Protein AF-0000000083240061 (afdb_homodimer)

Radius of gyration: 39.18 Å; Cα contacts (8 Å, |Δi|>4): 414; chains: 2; bounding box: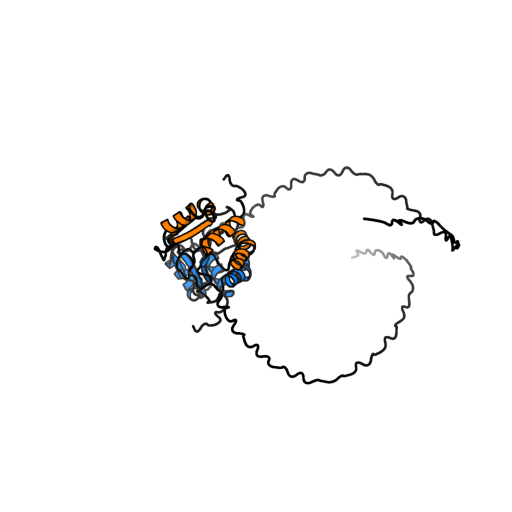 78×137×113 Å

Nearest PDB structures (foldseek):
  2xga-assembly1_B  TM=4.594E-01  e=5.333E-01  Shigella flexneri
  6khp-assembly1_A-2  TM=4.215E-01  e=3.180E+00  Oryza sativa Japonica Group
  2okj-assembly1_A  TM=4.608E-01  e=3.597E+00  Homo sapiens
  8jrb-assembly2_B  TM=2.802E-01  e=9.871E-01  Aquifex pyrophilus
  3vp6-assembly1_A  TM=3.903E-01  e=8.008E+00  Homo sapiens

Solvent-accessible surface area (backbone atoms only — not comparable to full-atom values): 23404 Å² total; per-residue (Å²): 137,81,84,91,80,91,77,82,87,81,91,80,80,85,80,89,79,83,69,87,72,82,84,77,80,78,82,82,80,78,77,77,75,78,77,76,82,76,82,82,73,81,72,78,77,70,78,71,70,70,68,75,68,73,72,64,69,63,79,70,65,70,83,68,75,71,67,74,30,51,41,70,65,52,44,52,47,44,27,69,70,36,74,91,40,35,66,47,68,75,66,63,51,38,83,43,59,37,88,93,41,66,75,30,33,31,42,32,36,71,30,53,67,57,42,59,30,80,31,49,66,48,46,53,47,45,38,61,72,51,49,44,56,50,26,59,74,68,71,51,67,63,27,41,34,38,36,85,56,24,24,40,35,40,36,35,50,38,66,95,71,59,18,27,35,68,68,41,55,53,49,51,56,55,48,62,73,66,56,67,72,49,88,66,66,87,107,138,69,93,72,91,77,86,93,80,87,70,93,74,90,83,92,82,86,75,85,82,81,86,73,84,76,81,75,75,85,75,81,77,79,79,75,80,78,82,79,76,79,73,77,76,71,78,71,72,70,68,75,66,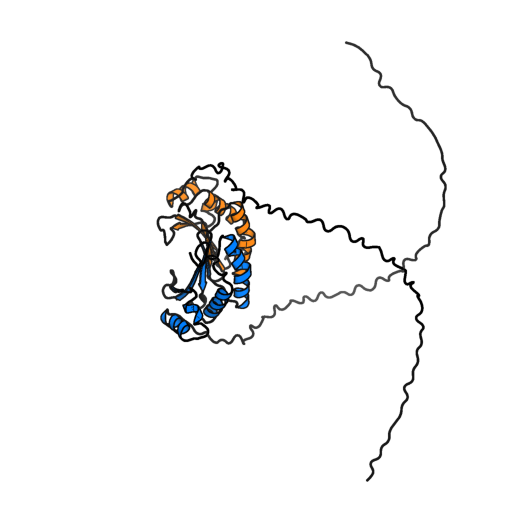73,73,65,70,65,78,71,65,70,82,67,74,72,65,74,30,52,42,71,66,51,44,51,48,45,27,67,71,36,75,92,40,36,66,47,69,76,66,63,50,38,83,42,58,38,88,94,42,66,74,30,33,32,42,33,38,72,30,53,67,57,40,57,30,81,32,49,66,50,47,53,49,47,39,62,72,52,47,45,56,50,25,60,74,68,69,52,68,64,26,41,33,37,36,85,57,25,24,41,36,40,36,35,50,39,67,95,71,58,17,26,35,68,67,42,54,53,47,51,56,56,48,63,72,64,57,69,73,47,87,65,67,87,106

Structure (mmCIF, N/CA/C/O backbone):
data_AF-0000000083240061-model_v1
#
loop_
_entity.id
_entity.type
_entity.pdbx_description
1 polymer '4a-hydroxytetrahydrobiopterin dehydratase'
#
loop_
_atom_site.group_PDB
_atom_site.id
_atom_site.type_symbol
_atom_site.label_atom_id
_atom_site.label_alt_id
_atom_site.label_comp_id
_atom_site.label_asym_id
_atom_site.label_entity_id
_atom_site.label_seq_id
_atom_site.pdbx_PDB_ins_code
_atom_site.Cartn_x
_atom_site.Cartn_y
_atom_site.Cartn_z
_atom_site.occupancy
_atom_site.B_iso_or_equiv
_atom_site.auth_seq_id
_atom_site.auth_comp_id
_atom_site.auth_asym_id
_atom_site.auth_atom_id
_atom_site.pdbx_PDB_model_num
ATOM 1 N N . MET A 1 1 ? 4.859 44 77 1 18.92 1 MET A N 1
ATOM 2 C CA . MET A 1 1 ? 6.062 43.625 77.75 1 18.92 1 MET A CA 1
ATOM 3 C C . MET A 1 1 ? 6.098 42.094 77.938 1 18.92 1 MET A C 1
ATOM 5 O O . MET A 1 1 ? 7.094 41.438 77.625 1 18.92 1 MET A O 1
ATOM 9 N N . LEU A 1 2 ? 5.438 41.781 79.062 1 16.39 2 LEU A N 1
ATOM 10 C CA . LEU A 1 2 ? 6.102 40.969 80.062 1 16.39 2 LEU A CA 1
ATOM 11 C C . LEU A 1 2 ? 6.164 39.5 79.625 1 16.39 2 LEU A C 1
ATOM 13 O O . LEU A 1 2 ? 5.465 39.094 78.688 1 16.39 2 LEU A O 1
ATOM 17 N N . ARG A 1 3 ? 5.52 38.688 80.625 1 15.88 3 ARG A N 1
ATOM 18 C CA . ARG A 1 3 ? 6.109 37.688 81.5 1 15.88 3 ARG A CA 1
ATOM 19 C C . ARG A 1 3 ? 6.18 36.312 80.75 1 15.88 3 ARG A C 1
ATOM 21 O O . ARG A 1 3 ? 5.676 36.188 79.625 1 15.88 3 ARG A O 1
ATOM 28 N N . SER A 1 4 ? 5.457 35.312 81.375 1 17.3 4 SER A N 1
ATOM 29 C CA . SER A 1 4 ? 5.918 34.156 82.125 1 17.3 4 SER A CA 1
ATOM 30 C C . SER A 1 4 ? 6.102 32.938 81.25 1 17.3 4 SER A C 1
ATOM 32 O O . SER A 1 4 ? 5.441 32.812 80.188 1 17.3 4 SER A O 1
ATOM 34 N N . LEU A 1 5 ? 6.938 31.922 81.625 1 17.12 5 LEU A N 1
ATOM 35 C CA . LEU A 1 5 ? 8.047 30.969 81.562 1 17.12 5 LEU A CA 1
ATOM 36 C C . LEU A 1 5 ? 7.539 29.578 81.188 1 17.12 5 LEU A C 1
ATOM 38 O O . LEU A 1 5 ? 8.117 28.906 80.375 1 17.12 5 LEU A O 1
ATOM 42 N N . MET A 1 6 ? 6.664 28.859 82.062 1 16.69 6 MET A N 1
ATOM 43 C CA . MET A 1 6 ? 7.207 27.703 82.75 1 16.69 6 MET A CA 1
ATOM 44 C C . MET A 1 6 ? 7.176 26.453 81.875 1 16.69 6 MET A C 1
ATOM 46 O O . MET A 1 6 ? 6.145 26.156 81.25 1 16.69 6 MET A O 1
ATOM 50 N N . MET A 1 7 ? 8.328 25.766 81.438 1 17.45 7 MET A N 1
ATOM 51 C CA . MET A 1 7 ? 9.039 24.719 80.688 1 17.45 7 MET A CA 1
ATOM 52 C C . MET A 1 7 ? 8.703 23.344 81.25 1 17.45 7 MET A C 1
ATOM 54 O O . MET A 1 7 ? 9.242 22.328 80.812 1 17.45 7 MET A O 1
ATOM 58 N N . ARG A 1 8 ? 8.008 23.219 82.5 1 16.39 8 ARG A N 1
ATOM 59 C CA . ARG A 1 8 ? 8.609 22.203 83.375 1 16.39 8 ARG A CA 1
ATOM 60 C C . ARG A 1 8 ? 8.695 20.859 82.688 1 16.39 8 ARG A C 1
ATOM 62 O O . ARG A 1 8 ? 7.953 20.594 81.75 1 16.39 8 ARG A O 1
ATOM 69 N N . SER A 1 9 ? 9.445 19.859 83.375 1 15.98 9 SER A N 1
ATOM 70 C CA . SER A 1 9 ? 10.5 18.875 83.562 1 15.98 9 SER A CA 1
ATOM 71 C C . SER A 1 9 ? 10.008 17.469 83.25 1 15.98 9 SER A C 1
ATOM 73 O O . SER A 1 9 ? 8.82 17.266 83 1 15.98 9 SER A O 1
ATOM 75 N N . LEU A 1 10 ? 10.25 16.578 84.188 1 15.95 10 LEU A N 1
ATOM 76 C CA . LEU A 1 10 ? 11.211 15.5 84.375 1 15.95 10 LEU A CA 1
ATOM 77 C C . LEU A 1 10 ? 10.562 14.148 84.125 1 15.95 10 LEU A C 1
ATOM 79 O O . LEU A 1 10 ? 11.109 13.344 83.312 1 15.95 10 LEU A O 1
ATOM 83 N N . ARG A 1 11 ? 9.758 13.641 85.125 1 16.08 11 ARG A N 1
ATOM 84 C CA . ARG A 1 11 ? 10.273 12.531 85.875 1 16.08 11 ARG A CA 1
ATOM 85 C C . ARG A 1 11 ? 10.039 11.203 85.188 1 16.08 11 ARG A C 1
ATOM 87 O O . ARG A 1 11 ? 9.125 11.078 84.375 1 16.08 11 ARG A O 1
ATOM 94 N N . MET A 1 12 ? 10.773 10.094 85.625 1 15.52 12 MET A N 1
ATOM 95 C CA . MET A 1 12 ? 11.617 8.906 85.562 1 15.52 12 MET A CA 1
ATOM 96 C C . MET A 1 12 ? 10.766 7.641 85.5 1 15.52 12 MET A C 1
ATOM 98 O O . MET A 1 12 ? 11.203 6.625 84.938 1 15.52 12 MET A O 1
ATOM 102 N N . THR A 1 13 ? 9.688 7.555 86.375 1 15.4 13 THR A N 1
ATOM 103 C CA . THR A 1 13 ? 9.914 6.406 87.25 1 15.4 13 THR A CA 1
ATOM 104 C C . THR A 1 13 ? 9.727 5.102 86.5 1 15.4 13 THR A C 1
ATOM 106 O O . THR A 1 13 ? 9.258 5.105 85.312 1 15.4 13 THR A O 1
ATOM 109 N N . SER A 1 14 ? 8.836 4.289 87.062 1 15.99 14 SER A N 1
ATOM 110 C CA . SER A 1 14 ? 9.055 3.082 87.875 1 15.99 14 SER A CA 1
ATOM 111 C C . SER A 1 14 ? 8.961 1.828 87 1 15.99 14 SER A C 1
ATOM 113 O O . SER A 1 14 ? 8.586 1.904 85.812 1 15.99 14 SER A O 1
ATOM 115 N N . GLY A 1 15 ? 8.172 0.964 87.438 1 14.86 15 GLY A N 1
ATOM 116 C CA . GLY A 1 15 ? 8.438 -0.303 88.125 1 14.86 15 GLY A CA 1
ATOM 117 C C . GLY A 1 15 ? 8.383 -1.491 87.188 1 14.86 15 GLY A C 1
ATOM 118 O O . GLY A 1 15 ? 9.336 -2.27 87.062 1 14.86 15 GLY A O 1
ATOM 119 N N . LEU A 1 16 ? 7.164 -2.141 87.188 1 16.47 16 LEU A N 1
ATOM 120 C CA . LEU A 1 16 ? 7.02 -3.49 87.75 1 16.47 16 LEU A CA 1
ATOM 121 C C . LEU A 1 16 ? 7.344 -4.531 86.625 1 16.47 16 LEU A C 1
ATOM 123 O O . LEU A 1 16 ? 7.277 -4.246 85.438 1 16.47 16 LEU A O 1
ATOM 127 N N . ASP A 1 17 ? 7.227 -5.766 87.062 1 15.16 17 ASP A N 1
ATOM 128 C CA . ASP A 1 17 ? 7.887 -7.031 87.375 1 15.16 17 ASP A CA 1
ATOM 129 C C . ASP A 1 17 ? 7.742 -8.023 86.188 1 15.16 17 ASP A C 1
ATOM 131 O O . ASP A 1 17 ? 8.727 -8.641 85.75 1 15.16 17 ASP A O 1
ATOM 135 N N . GLN A 1 18 ? 6.449 -8.289 85.875 1 15.76 18 GLN A N 1
ATOM 136 C CA . GLN A 1 18 ? 6.148 -9.695 86.125 1 15.76 18 GLN A CA 1
ATOM 137 C C . GLN A 1 18 ? 6.762 -10.578 85 1 15.76 18 GLN A C 1
ATOM 139 O O . GLN A 1 18 ? 6.961 -10.133 83.875 1 15.76 18 GLN A O 1
ATOM 144 N N . ARG A 1 19 ? 6.977 -11.852 85.375 1 15.69 19 ARG A N 1
ATOM 145 C CA . ARG A 1 19 ? 7.832 -13.031 85.312 1 15.69 19 ARG A CA 1
ATOM 146 C C . ARG A 1 19 ? 7.57 -13.82 84.062 1 15.69 19 ARG A C 1
ATOM 148 O O . ARG A 1 19 ? 8.258 -14.805 83.75 1 15.69 19 ARG A O 1
ATOM 155 N N . VAL A 1 20 ? 6.676 -13.32 83.188 1 16.78 20 VAL A N 1
ATOM 156 C CA . VAL A 1 20 ? 6.078 -14.562 82.688 1 16.78 20 VAL A CA 1
ATOM 157 C C . VAL A 1 20 ? 7.156 -15.438 82.062 1 16.78 20 VAL A C 1
ATOM 159 O O . VAL A 1 20 ? 7.969 -14.961 81.312 1 16.78 20 VAL A O 1
ATOM 162 N N . GLY A 1 21 ? 7.238 -16.656 82.562 1 15.02 21 GLY A N 1
ATOM 163 C CA . GLY A 1 21 ? 8.133 -17.797 82.688 1 15.02 21 GLY A CA 1
ATOM 164 C C . GLY A 1 21 ? 8.469 -18.422 81.375 1 15.02 21 GLY A C 1
ATOM 165 O O . GLY A 1 21 ? 9.641 -18.688 81.062 1 15.02 21 GLY A O 1
ATOM 166 N N . THR A 1 22 ? 7.422 -18.891 80.625 1 15.85 22 THR A N 1
ATOM 167 C CA . THR A 1 22 ? 7.465 -20.344 80.5 1 15.85 22 THR A CA 1
ATOM 168 C C . THR A 1 22 ? 8.562 -20.781 79.562 1 15.85 22 THR A C 1
ATOM 170 O O . THR A 1 22 ? 8.984 -20.016 78.688 1 15.85 22 THR A O 1
ATOM 173 N N . ARG A 1 23 ? 8.367 -22.047 79.188 1 16.02 23 ARG A N 1
ATOM 174 C CA . ARG A 1 23 ? 9.117 -23.297 79.062 1 16.02 23 ARG A CA 1
ATOM 175 C C . ARG A 1 23 ? 9.922 -23.344 77.812 1 16.02 23 ARG A C 1
ATOM 177 O O . ARG A 1 23 ? 9.562 -22.703 76.812 1 16.02 23 ARG A O 1
ATOM 184 N N . VAL A 1 24 ? 10.906 -24.156 77.75 1 16.42 24 VAL A N 1
ATOM 185 C CA . VAL A 1 24 ? 12.258 -24.5 77.375 1 16.42 24 VAL A CA 1
ATOM 186 C C . VAL A 1 24 ? 12.227 -25.219 76 1 16.42 24 VAL A C 1
ATOM 188 O O . VAL A 1 24 ? 13.242 -25.281 75.312 1 16.42 24 VAL A O 1
ATOM 191 N N . ALA A 1 25 ? 10.984 -25.688 75.438 1 16.95 25 ALA A N 1
ATOM 192 C CA . ALA A 1 25 ? 11.305 -27.062 75.062 1 16.95 25 ALA A CA 1
ATOM 193 C C . ALA A 1 25 ? 12.398 -27.094 74 1 16.95 25 ALA A C 1
ATOM 195 O O . ALA A 1 25 ? 12.594 -26.109 73.25 1 16.95 25 ALA A O 1
ATOM 196 N N . GLU A 1 26 ? 13.062 -28.266 73.812 1 17.92 26 GLU A N 1
ATOM 197 C CA . GLU A 1 26 ? 14.344 -28.906 73.5 1 17.92 26 GLU A CA 1
ATOM 198 C C . GLU A 1 26 ? 14.555 -29.047 72 1 17.92 26 GLU A C 1
ATOM 200 O O . GLU A 1 26 ? 15.672 -29.328 71.562 1 17.92 26 GLU A O 1
ATOM 205 N N . GLY A 1 27 ? 13.586 -28.594 71.125 1 17.67 27 GLY A N 1
ATOM 206 C CA . GLY A 1 27 ? 13.484 -29.562 70.062 1 17.67 27 GLY A CA 1
ATOM 207 C C . GLY A 1 27 ? 14.789 -29.766 69.312 1 17.67 27 GLY A C 1
ATOM 208 O O . GLY A 1 27 ? 15.68 -28.922 69.375 1 17.67 27 GLY A O 1
ATOM 209 N N . SER A 1 28 ? 14.891 -30.922 68.562 1 19.19 28 SER A N 1
ATOM 210 C CA . SER A 1 28 ? 15.828 -31.953 68.125 1 19.19 28 SER A CA 1
ATOM 211 C C . SER A 1 28 ? 16.672 -31.469 66.938 1 19.19 28 SER A C 1
ATOM 213 O O . SER A 1 28 ? 16.234 -30.609 66.188 1 19.19 28 SER A O 1
ATOM 215 N N . VAL A 1 29 ? 17.906 -31.781 67 1 20.16 29 VAL A N 1
ATOM 216 C CA . VAL A 1 29 ? 19.203 -31.5 66.375 1 20.16 29 VAL A CA 1
ATOM 217 C C . VAL A 1 29 ? 19.234 -32 64.938 1 20.16 29 VAL A C 1
ATOM 219 O O . VAL A 1 29 ? 19.25 -33.219 64.688 1 20.16 29 VAL A O 1
ATOM 222 N N . MET A 1 30 ? 18.203 -31.641 64.062 1 20.16 30 MET A N 1
ATOM 223 C CA . MET A 1 30 ? 18.219 -32.438 62.844 1 20.16 30 MET A CA 1
ATOM 224 C C . MET A 1 30 ? 19.578 -32.344 62.156 1 20.16 30 MET A C 1
ATOM 226 O O . MET A 1 30 ? 20.141 -31.25 62.031 1 20.16 30 MET A O 1
ATOM 230 N N . THR A 1 31 ? 20.281 -33.438 62.031 1 19.72 31 THR A N 1
ATOM 231 C CA . THR A 1 31 ? 21.609 -33.844 61.625 1 19.72 31 THR A CA 1
ATOM 232 C C . THR A 1 31 ? 21.859 -33.5 60.156 1 19.72 31 THR A C 1
ATOM 234 O O . THR A 1 31 ? 21.109 -33.938 59.281 1 19.72 31 THR A O 1
ATOM 237 N N . VAL A 1 32 ? 22.281 -32.375 59.781 1 21.19 32 VAL A N 1
ATOM 238 C CA . VAL A 1 32 ? 22.531 -31.859 58.438 1 21.19 32 VAL A CA 1
ATOM 239 C C . VAL A 1 32 ? 23.562 -32.75 57.75 1 21.19 32 VAL A C 1
ATOM 241 O O . VAL A 1 32 ? 24.703 -32.844 58.188 1 21.19 32 VAL A O 1
ATOM 244 N N . ARG A 1 33 ? 23.094 -33.781 57.094 1 22 33 ARG A N 1
ATOM 245 C CA . ARG A 1 33 ? 23.922 -34.75 56.406 1 22 33 ARG A CA 1
ATOM 246 C C . ARG A 1 33 ? 24.906 -34.062 55.438 1 22 33 ARG A C 1
ATOM 248 O O . ARG A 1 33 ? 24.594 -33 54.875 1 22 33 ARG A O 1
ATOM 255 N N . GLU A 1 34 ? 26.109 -34.375 55.531 1 22.34 34 GLU A N 1
ATOM 256 C CA . GLU A 1 34 ? 27.406 -33.969 55 1 22.34 34 GLU A CA 1
ATOM 257 C C . GLU A 1 34 ? 27.453 -34.125 53.5 1 22.34 34 GLU A C 1
ATOM 259 O O . GLU A 1 34 ? 27.406 -35.219 52.969 1 22.34 34 GLU A O 1
ATOM 264 N N . TYR A 1 35 ? 26.5 -33.469 52.688 1 21.16 35 TYR A N 1
ATOM 265 C CA . TYR A 1 35 ? 26.547 -33.812 51.281 1 21.16 35 TYR A CA 1
ATOM 266 C C . TYR A 1 35 ? 27.922 -33.531 50.688 1 21.16 35 TYR A C 1
ATOM 268 O O . TYR A 1 35 ? 28.484 -32.469 50.906 1 21.16 35 TYR A O 1
ATOM 276 N N . THR A 1 36 ? 28.672 -34.594 50.469 1 21.41 36 THR A N 1
ATOM 277 C CA . THR A 1 36 ? 30 -34.75 49.906 1 21.41 36 THR A CA 1
ATOM 278 C C . THR A 1 36 ? 30.078 -34.062 48.531 1 21.41 36 THR A C 1
ATOM 280 O O . THR A 1 36 ? 29.203 -34.219 47.688 1 21.41 36 THR A O 1
ATOM 283 N N . THR A 1 37 ? 30.859 -32.969 48.438 1 22.8 37 THR A N 1
ATOM 284 C CA . THR A 1 37 ? 31.219 -32 47.375 1 22.8 37 THR A CA 1
ATOM 285 C C . THR A 1 37 ? 31.875 -32.719 46.188 1 22.8 37 THR A C 1
ATOM 287 O O . THR A 1 37 ? 32.969 -33.281 46.312 1 22.8 37 THR A O 1
ATOM 290 N N . SER A 1 38 ? 31.125 -33.625 45.5 1 22.86 38 SER A N 1
ATOM 291 C CA . SER A 1 38 ? 31.766 -34.312 44.406 1 22.86 38 SER A CA 1
ATOM 292 C C . SER A 1 38 ? 32.469 -33.312 43.469 1 22.86 38 SER A C 1
ATOM 294 O O . SER A 1 38 ? 32.156 -32.125 43.438 1 22.86 38 SER A O 1
ATOM 296 N N . SER A 1 39 ? 33.5 -33.844 42.719 1 23.58 39 SER A N 1
ATOM 297 C CA . SER A 1 39 ? 34.656 -33.469 41.906 1 23.58 39 SER A CA 1
ATOM 298 C C . SER A 1 39 ? 34.25 -32.688 40.688 1 23.58 39 SER A C 1
ATOM 300 O O . SER A 1 39 ? 33.188 -32.938 40.094 1 23.58 39 SER A O 1
ATOM 302 N N . SER A 1 40 ? 34.719 -31.469 40.562 1 24.2 40 SER A N 1
ATOM 303 C CA . SER A 1 40 ? 34.594 -30.344 39.625 1 24.2 40 SER A CA 1
ATOM 304 C C . SER A 1 40 ? 35.031 -30.719 38.219 1 24.2 40 SER A C 1
ATOM 306 O O . SER A 1 40 ? 36.219 -30.875 37.969 1 24.2 40 SER A O 1
ATOM 308 N N . SER A 1 41 ? 34.438 -31.766 37.594 1 22.88 41 SER A N 1
ATOM 309 C CA . SER A 1 41 ? 34.906 -32.156 36.281 1 22.88 41 SER A CA 1
ATOM 310 C C . SER A 1 41 ? 34.969 -30.984 35.344 1 22.88 41 SER A C 1
ATOM 312 O O . SER A 1 41 ? 34.094 -30.125 35.344 1 22.88 41 SER A O 1
ATOM 314 N N . SER A 1 42 ? 36.188 -30.641 34.812 1 26.27 42 SER A N 1
ATOM 315 C CA . SER A 1 42 ? 36.719 -29.641 33.906 1 26.27 42 SER A CA 1
ATOM 316 C C . SER A 1 42 ? 35.938 -29.641 32.594 1 26.27 42 SER A C 1
ATOM 318 O O . SER A 1 42 ? 36 -30.609 31.828 1 26.27 42 SER A O 1
ATOM 320 N N . GLY A 1 43 ? 34.688 -29.391 32.594 1 22.8 43 GLY A N 1
ATOM 321 C CA . GLY A 1 43 ? 33.906 -29.531 31.391 1 22.8 43 GLY A CA 1
ATOM 322 C C . GLY A 1 43 ? 34.375 -28.672 30.234 1 22.8 43 GLY A C 1
ATOM 323 O O . GLY A 1 43 ? 34.5 -27.453 30.375 1 22.8 43 GLY A O 1
ATOM 324 N N . ARG A 1 44 ? 35.281 -29.219 29.328 1 25.66 44 ARG A N 1
ATOM 325 C CA . ARG A 1 44 ? 35.781 -28.672 28.078 1 25.66 44 ARG A CA 1
ATOM 326 C C . ARG A 1 44 ? 34.625 -28.109 27.234 1 25.66 44 ARG A C 1
ATOM 328 O O . ARG A 1 44 ? 33.656 -28.812 26.938 1 25.66 44 ARG A O 1
ATOM 335 N N . VAL A 1 45 ? 34.281 -26.891 27.5 1 27.55 45 VAL A N 1
ATOM 336 C CA . VAL A 1 45 ? 33.344 -26.125 26.703 1 27.55 45 VAL A CA 1
ATOM 337 C C . VAL A 1 45 ? 33.688 -26.25 25.219 1 27.55 45 VAL A C 1
ATOM 339 O O . VAL A 1 45 ? 34.75 -25.781 24.781 1 27.55 45 VAL A O 1
ATOM 342 N N . GLY A 1 46 ? 33.656 -27.484 24.688 1 24.09 46 GLY A N 1
ATOM 343 C CA . GLY A 1 46 ? 33.875 -27.609 23.25 1 24.09 46 GLY A CA 1
ATOM 344 C C . GLY A 1 46 ? 33.094 -26.594 22.438 1 24.09 46 GLY A C 1
ATOM 345 O O . GLY A 1 46 ? 31.953 -26.266 22.75 1 24.09 46 GLY A O 1
ATOM 346 N N . GLU A 1 47 ? 33.812 -25.531 21.953 1 28.05 47 GLU A N 1
ATOM 347 C CA . GLU A 1 47 ? 33.406 -24.531 20.953 1 28.05 47 GLU A CA 1
ATOM 348 C C . GLU A 1 47 ? 32.625 -25.188 19.828 1 28.05 47 GLU A C 1
ATOM 350 O O . GLU A 1 47 ? 33.188 -25.844 18.953 1 28.05 47 GLU A O 1
ATOM 355 N N . ALA A 1 48 ? 31.547 -25.891 20.109 1 26.7 48 ALA A N 1
ATOM 356 C CA . ALA A 1 48 ? 30.781 -26.359 18.953 1 26.7 48 ALA A CA 1
ATOM 357 C C . ALA A 1 48 ? 30.469 -25.219 18 1 26.7 48 ALA A C 1
ATOM 359 O O . ALA A 1 48 ? 29.672 -24.328 18.312 1 26.7 48 ALA A O 1
ATOM 360 N N . CYS A 1 49 ? 31.469 -24.609 17.344 1 28.88 49 CYS A N 1
ATOM 361 C CA . CYS A 1 49 ? 31.203 -23.781 16.172 1 28.88 49 CYS A CA 1
ATOM 362 C C . CYS A 1 49 ? 30.094 -24.391 15.32 1 28.88 49 CYS A C 1
ATOM 364 O O . CYS A 1 49 ? 30.25 -25.5 14.789 1 28.88 49 CYS A O 1
ATOM 366 N N . ARG A 1 50 ? 28.922 -24.266 15.836 1 26.53 50 ARG A N 1
ATOM 367 C CA . ARG A 1 50 ? 27.844 -24.703 14.961 1 26.53 50 ARG A CA 1
ATOM 368 C C . ARG A 1 50 ? 28.141 -24.328 13.508 1 26.53 50 ARG A C 1
ATOM 370 O O . ARG A 1 50 ? 28.344 -23.156 13.188 1 26.53 50 ARG A O 1
ATOM 377 N N . GLU A 1 51 ? 28.891 -25.188 12.906 1 29.27 51 GLU A N 1
ATOM 378 C CA . GLU A 1 51 ? 28.906 -25.109 11.453 1 29.27 51 GLU A CA 1
ATOM 379 C C . GLU A 1 51 ? 27.547 -24.703 10.906 1 29.27 51 GLU A C 1
ATOM 381 O O . GLU A 1 51 ? 26.531 -25.328 11.234 1 29.27 51 GLU A O 1
ATOM 386 N N . GLU A 1 52 ? 27.266 -23.344 10.852 1 32.59 52 GLU A N 1
ATOM 387 C CA . GLU A 1 52 ? 26.156 -22.922 9.992 1 32.59 52 GLU A CA 1
ATOM 388 C C . GLU A 1 52 ? 26 -23.875 8.812 1 32.59 52 GLU A C 1
ATOM 390 O O . GLU A 1 52 ? 26.891 -23.969 7.965 1 32.59 52 GLU A O 1
ATOM 395 N N . SER A 1 53 ? 25.562 -25.047 9.07 1 31.62 53 SER A N 1
ATOM 396 C CA . SER A 1 53 ? 25.25 -25.953 7.973 1 31.62 53 SER A CA 1
ATOM 397 C C . SER A 1 53 ? 24.703 -25.188 6.766 1 31.62 53 SER A C 1
ATOM 399 O O . SER A 1 53 ? 23.766 -24.406 6.895 1 31.62 53 SER A O 1
ATOM 401 N N . ALA A 1 54 ? 25.562 -24.844 5.836 1 35.19 54 ALA A N 1
ATOM 402 C CA . ALA A 1 54 ? 25.094 -24.531 4.488 1 35.19 54 ALA A CA 1
ATOM 403 C C . ALA A 1 54 ? 23.828 -25.297 4.156 1 35.19 54 ALA A C 1
ATOM 405 O O . ALA A 1 54 ? 23.844 -26.531 4.031 1 35.19 54 ALA A O 1
ATOM 406 N N . ARG A 1 55 ? 22.734 -24.938 4.824 1 35.62 55 ARG A N 1
ATOM 407 C CA . ARG A 1 55 ? 21.547 -25.516 4.184 1 35.62 55 ARG A CA 1
ATOM 408 C C . ARG A 1 55 ? 21.766 -25.672 2.682 1 35.62 55 ARG A C 1
ATOM 410 O O . ARG A 1 55 ? 21.938 -24.688 1.963 1 35.62 55 ARG A O 1
ATOM 417 N N . ILE A 1 56 ? 22.5 -26.656 2.312 1 35.72 56 ILE A N 1
ATOM 418 C CA . ILE A 1 56 ? 22.406 -27.062 0.917 1 35.72 56 ILE A CA 1
ATOM 419 C C . ILE A 1 56 ? 20.984 -26.859 0.41 1 35.72 56 ILE A C 1
ATOM 421 O O . ILE A 1 56 ? 20.031 -27.422 0.971 1 35.72 56 ILE A O 1
ATOM 425 N N . LEU A 1 57 ? 20.688 -25.688 -0.076 1 37.81 57 LEU A N 1
ATOM 426 C CA . LEU A 1 57 ? 19.484 -25.703 -0.917 1 37.81 57 LEU A CA 1
ATOM 427 C C . LEU A 1 57 ? 19.281 -27.094 -1.514 1 37.81 57 LEU A C 1
ATOM 429 O O . LEU A 1 57 ? 20.188 -27.672 -2.096 1 37.81 57 LEU A O 1
ATOM 433 N N . GLU A 1 58 ? 18.578 -27.922 -0.844 1 40.34 58 GLU A N 1
ATOM 434 C CA . GLU A 1 58 ? 18.25 -29.156 -1.569 1 40.34 58 GLU A CA 1
ATOM 435 C C . GLU A 1 58 ? 18.141 -28.891 -3.07 1 40.34 58 GLU A C 1
ATOM 437 O O . GLU A 1 58 ? 17.547 -27.906 -3.492 1 40.34 58 GLU A O 1
ATOM 442 N N . PRO A 1 59 ? 18.984 -29.312 -3.887 1 42.28 59 PRO A N 1
ATOM 443 C CA . PRO A 1 59 ? 18.891 -29.172 -5.34 1 42.28 59 PRO A CA 1
ATOM 444 C C . PRO A 1 59 ? 17.453 -29.328 -5.855 1 42.28 59 PRO A C 1
ATOM 446 O O . PRO A 1 59 ? 17.219 -29.297 -7.066 1 42.28 59 PRO A O 1
ATOM 449 N N . GLY A 1 60 ? 16.594 -29.938 -5.078 1 43.22 60 GLY A N 1
ATOM 450 C CA . GLY A 1 60 ? 15.359 -30.375 -5.711 1 43.22 60 GLY A CA 1
ATOM 451 C C . GLY A 1 60 ? 14.438 -29.219 -6.07 1 43.22 60 GLY A C 1
ATOM 452 O O . GLY A 1 60 ? 13.25 -29.422 -6.309 1 43.22 60 GLY A O 1
ATOM 453 N N . ARG A 1 61 ? 14.602 -27.969 -5.512 1 48.59 61 ARG A N 1
ATOM 454 C CA . ARG A 1 61 ? 13.68 -27.031 -6.141 1 48.59 61 ARG A CA 1
ATOM 455 C C . ARG A 1 61 ? 13.727 -27.156 -7.66 1 48.59 61 ARG A C 1
ATOM 457 O O . ARG A 1 61 ? 14.789 -27 -8.266 1 48.59 61 ARG A O 1
ATOM 464 N N . SER A 1 62 ? 13.023 -28.047 -8.234 1 47.41 62 SER A N 1
ATOM 465 C CA . SER A 1 62 ? 12.914 -28.188 -9.688 1 47.41 62 SER A CA 1
ATOM 466 C C . SER A 1 62 ? 13.25 -26.875 -10.398 1 47.41 62 SER A C 1
ATOM 468 O O . SER A 1 62 ? 12.711 -25.828 -10.055 1 47.41 62 SER A O 1
ATOM 470 N N . THR A 1 63 ? 14.477 -26.641 -10.883 1 56.59 63 THR A N 1
ATOM 471 C CA . THR A 1 63 ? 15.07 -25.609 -11.734 1 56.59 63 THR A CA 1
ATOM 472 C C . THR A 1 63 ? 14.117 -25.234 -12.859 1 56.59 63 THR A C 1
ATOM 474 O O . THR A 1 63 ? 14.523 -24.578 -13.828 1 56.59 63 THR A O 1
ATOM 477 N N . LYS A 1 64 ? 12.953 -25.906 -12.859 1 68.75 64 LYS A N 1
ATOM 478 C CA . LYS A 1 64 ? 12.148 -25.578 -14.039 1 68.75 64 LYS A CA 1
ATOM 479 C C . LYS A 1 64 ? 11.617 -24.156 -13.961 1 68.75 64 LYS A C 1
ATOM 481 O O . LYS A 1 64 ? 11.102 -23.734 -12.922 1 68.75 64 LYS A O 1
ATOM 486 N N . VAL A 1 65 ? 12.039 -23.406 -14.859 1 80.31 65 VAL A N 1
ATOM 487 C CA . VAL A 1 65 ? 11.531 -22.047 -15.062 1 80.31 65 VAL A CA 1
ATOM 488 C C . VAL A 1 65 ? 10.016 -22.078 -15.203 1 80.31 65 VAL A C 1
ATOM 490 O O . VAL A 1 65 ? 9.477 -22.875 -15.977 1 80.31 65 VAL A O 1
ATOM 493 N N . PRO A 1 66 ? 9.375 -21.453 -14.359 1 88.31 66 PRO A N 1
ATOM 494 C CA . PRO A 1 66 ? 7.91 -21.453 -14.477 1 88.31 66 PRO A CA 1
ATOM 495 C C . PRO A 1 66 ? 7.422 -20.875 -15.797 1 88.31 66 PRO A C 1
ATOM 497 O O . PRO A 1 66 ? 8.172 -20.172 -16.484 1 88.31 66 PRO A O 1
ATOM 500 N N . ARG A 1 67 ? 6.266 -21.297 -16.156 1 94.06 67 ARG A N 1
ATOM 501 C CA . ARG A 1 67 ? 5.617 -20.672 -17.312 1 94.06 67 ARG A CA 1
ATOM 502 C C . ARG A 1 67 ? 5.484 -19.156 -17.094 1 94.06 67 ARG A C 1
ATOM 504 O O . ARG A 1 67 ? 5.102 -18.719 -16.016 1 94.06 67 ARG A O 1
ATOM 511 N N . LEU A 1 68 ? 5.816 -18.406 -18.109 1 96.75 68 LEU A N 1
ATOM 512 C CA . LEU A 1 68 ? 5.766 -16.953 -18.047 1 96.75 68 LEU A CA 1
ATOM 513 C C . LEU A 1 68 ? 4.609 -16.406 -18.875 1 96.75 68 LEU A C 1
ATOM 515 O O . LEU A 1 68 ? 4.367 -16.891 -20 1 96.75 68 LEU A O 1
ATOM 519 N N . TYR A 1 69 ? 3.871 -15.578 -18.344 1 97.12 69 TYR A N 1
ATOM 520 C CA . TYR A 1 69 ? 2.854 -14.805 -19.047 1 97.12 69 TYR A CA 1
ATOM 521 C C . TYR A 1 69 ? 3.25 -13.336 -19.141 1 97.12 69 TYR A C 1
ATOM 523 O O . TYR A 1 69 ? 3.148 -12.602 -18.156 1 97.12 69 TYR A O 1
ATOM 531 N N . THR A 1 70 ? 3.668 -12.867 -20.344 1 95.88 70 THR A N 1
ATOM 532 C CA . THR A 1 70 ? 4.32 -11.57 -20.453 1 95.88 70 THR A CA 1
ATOM 533 C C . THR A 1 70 ? 3.439 -10.586 -21.219 1 95.88 70 THR A C 1
ATOM 535 O O . THR A 1 70 ? 3.709 -9.383 -21.234 1 95.88 70 THR A O 1
ATOM 538 N N . THR A 1 71 ? 2.416 -11.109 -21.844 1 96.31 71 THR A N 1
ATOM 539 C CA . THR A 1 71 ? 1.527 -10.234 -22.609 1 96.31 71 THR A CA 1
ATOM 540 C C . THR A 1 71 ? 0.091 -10.352 -22.094 1 96.31 71 THR A C 1
ATOM 542 O O . THR A 1 71 ? -0.271 -11.352 -21.469 1 96.31 71 THR A O 1
ATOM 545 N N . ARG A 1 72 ? -0.633 -9.297 -22.359 1 96.69 72 ARG A N 1
ATOM 546 C CA . ARG A 1 72 ? -2.055 -9.336 -22.031 1 96.69 72 ARG A CA 1
ATOM 547 C C . ARG A 1 72 ? -2.734 -10.547 -22.656 1 96.69 72 ARG A C 1
ATOM 549 O O . ARG A 1 72 ? -3.537 -11.219 -22.016 1 96.69 72 ARG A O 1
ATOM 556 N N . GLU A 1 73 ? -2.432 -10.828 -23.906 1 96.5 73 GLU A N 1
ATOM 557 C CA . GLU A 1 73 ? -3.037 -11.93 -24.656 1 96.5 73 GLU A CA 1
ATOM 558 C C . GLU A 1 73 ? -2.738 -13.273 -23.984 1 96.5 73 GLU A C 1
ATOM 560 O O . GLU A 1 73 ? -3.619 -14.125 -23.875 1 96.5 73 GLU A O 1
ATOM 565 N N . SER A 1 74 ? -1.489 -13.422 -23.594 1 96.62 74 SER A N 1
ATOM 566 C CA . SER A 1 74 ? -1.116 -14.688 -22.969 1 96.62 74 SER A CA 1
ATOM 567 C C . SER A 1 74 ? -1.843 -14.883 -21.641 1 96.62 74 SER A C 1
ATOM 569 O O . SER A 1 74 ? -2.205 -16.016 -21.297 1 96.62 74 SER A O 1
ATOM 571 N N . VAL A 1 75 ? -2.074 -13.844 -20.891 1 97.69 75 VAL A N 1
ATOM 572 C CA . VAL A 1 75 ? -2.799 -13.914 -19.625 1 97.69 75 VAL A CA 1
ATOM 573 C C . VAL A 1 75 ? -4.27 -14.234 -19.891 1 97.69 75 VAL A C 1
ATOM 575 O O . VAL A 1 75 ? -4.84 -15.125 -19.25 1 97.69 75 VAL A O 1
ATOM 578 N N . GLU A 1 76 ? -4.805 -13.508 -20.828 1 96.81 76 GLU A N 1
ATOM 579 C CA . GLU A 1 76 ? -6.203 -13.742 -21.188 1 96.81 76 GLU A CA 1
ATOM 580 C C . GLU A 1 76 ? -6.426 -15.188 -21.625 1 96.81 76 GLU A C 1
ATOM 582 O O . GLU A 1 76 ? -7.418 -15.805 -21.234 1 96.81 76 GLU A O 1
ATOM 587 N N . GLU A 1 77 ? -5.543 -15.68 -22.422 1 96.5 77 GLU A N 1
ATOM 588 C CA . GLU A 1 77 ? -5.633 -17.062 -22.859 1 96.5 77 GLU A CA 1
ATOM 589 C C . GLU A 1 77 ? -5.57 -18.031 -21.672 1 96.5 77 GLU A C 1
ATOM 591 O O . GLU A 1 77 ? -6.324 -19 -21.609 1 96.5 77 GLU A O 1
ATOM 596 N N . ALA A 1 78 ? -4.641 -17.734 -20.781 1 95.75 78 ALA A N 1
ATOM 597 C CA . ALA A 1 78 ? -4.523 -18.562 -19.594 1 95.75 78 ALA A CA 1
ATOM 598 C C . ALA A 1 78 ? -5.82 -18.562 -18.781 1 95.75 78 ALA A C 1
ATOM 600 O O . ALA A 1 78 ? -6.273 -19.609 -18.328 1 95.75 78 ALA A O 1
ATOM 601 N N . LEU A 1 79 ? -6.418 -17.438 -18.609 1 95.38 79 LEU A N 1
ATOM 602 C CA . LEU A 1 79 ? -7.637 -17.297 -17.812 1 95.38 79 LEU A CA 1
ATOM 603 C C . LEU A 1 79 ? -8.82 -17.953 -18.516 1 95.38 79 LEU A C 1
ATOM 605 O O . LEU A 1 79 ? -9.758 -18.422 -17.875 1 95.38 79 LEU A O 1
ATOM 609 N N . ARG A 1 80 ? -8.766 -18.016 -19.766 1 93 80 ARG A N 1
ATOM 610 C CA . ARG A 1 80 ? -9.859 -18.562 -20.547 1 93 80 ARG A CA 1
ATOM 611 C C . ARG A 1 80 ? -9.727 -20.078 -20.703 1 93 80 ARG A C 1
ATOM 613 O O . ARG A 1 80 ? -10.711 -20.812 -20.562 1 93 80 ARG A O 1
ATOM 620 N N . SER A 1 81 ? -8.539 -20.562 -20.953 1 93.62 81 SER A N 1
ATOM 621 C CA . SER A 1 81 ? -8.336 -21.938 -21.391 1 93.62 81 SER A CA 1
ATOM 622 C C . SER A 1 81 ? -8.023 -22.844 -20.203 1 93.62 81 SER A C 1
ATOM 624 O O . SER A 1 81 ? -8.305 -24.047 -20.25 1 93.62 81 SER A O 1
ATOM 626 N N . ASP A 1 82 ? -7.348 -22.281 -19.266 1 93.88 82 ASP A N 1
ATOM 627 C CA . ASP A 1 82 ? -7.027 -23.094 -18.094 1 93.88 82 ASP A CA 1
ATOM 628 C C . ASP A 1 82 ? -8.156 -23.031 -17.062 1 93.88 82 ASP A C 1
ATOM 630 O O . ASP A 1 82 ? -8.406 -22 -16.453 1 93.88 82 ASP A O 1
ATOM 634 N N . GLN A 1 83 ? -8.789 -24.156 -16.875 1 94.12 83 GLN A N 1
ATOM 635 C CA . GLN A 1 83 ? -9.953 -24.25 -15.992 1 94.12 83 GLN A CA 1
ATOM 636 C C . GLN A 1 83 ? -9.586 -23.859 -14.562 1 94.12 83 GLN A C 1
ATOM 638 O O . GLN A 1 83 ? -10.43 -23.344 -13.82 1 94.12 83 GLN A O 1
ATOM 643 N N . ARG A 1 84 ? -8.367 -24.047 -14.211 1 94 84 ARG A N 1
ATOM 644 C CA . ARG A 1 84 ? -7.906 -23.734 -12.859 1 94 84 ARG A CA 1
ATOM 645 C C . ARG A 1 84 ? -8.047 -22.25 -12.57 1 94 84 ARG A C 1
ATOM 647 O O . ARG A 1 84 ? -8.203 -21.844 -11.414 1 94 84 ARG A O 1
ATOM 654 N N . TYR A 1 85 ? -8 -21.391 -13.633 1 95.94 85 TYR A N 1
ATOM 655 C CA . TYR A 1 85 ? -7.898 -19.953 -13.438 1 95.94 85 TYR A CA 1
ATOM 656 C C . TYR A 1 85 ? -9.141 -19.234 -13.961 1 95.94 85 TYR A C 1
ATOM 658 O O . TYR A 1 85 ? -9.258 -18.016 -13.836 1 95.94 85 TYR A O 1
ATOM 666 N N . SER A 1 86 ? -10.055 -19.922 -14.492 1 94 86 SER A N 1
ATOM 667 C CA . SER A 1 86 ? -11.164 -19.344 -15.234 1 94 86 SER A CA 1
ATOM 668 C C . SER A 1 86 ? -12 -18.422 -14.3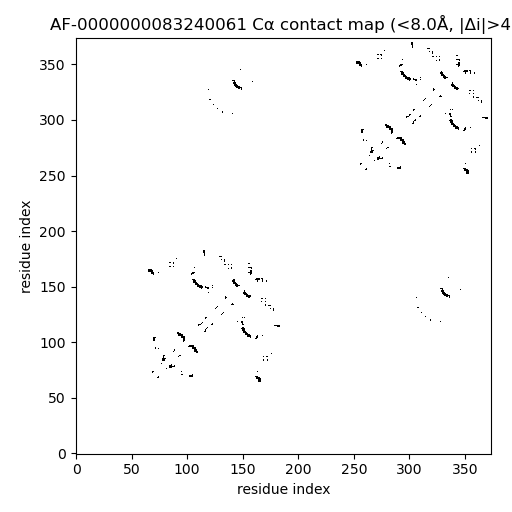52 1 94 86 SER A C 1
ATOM 670 O O . SER A 1 86 ? -12.547 -17.422 -14.828 1 94 86 SER A O 1
ATOM 672 N N . SER A 1 87 ? -12.086 -18.719 -13.07 1 95.62 87 SER A N 1
ATOM 673 C CA . SER A 1 87 ? -12.891 -17.906 -12.164 1 95.62 87 SER A CA 1
ATOM 674 C C . SER A 1 87 ? -12.305 -16.5 -12 1 95.62 87 SER A C 1
ATOM 676 O O . SER A 1 87 ? -13.016 -15.562 -11.641 1 95.62 87 SER A O 1
ATOM 678 N N . LEU A 1 88 ? -11.055 -16.344 -12.242 1 97.19 88 LEU A N 1
ATOM 679 C CA . LEU A 1 88 ? -10.383 -15.07 -12.062 1 97.19 88 LEU A CA 1
ATOM 680 C C . LEU A 1 88 ? -10.875 -14.047 -13.078 1 97.19 88 LEU A C 1
ATOM 682 O O . LEU A 1 88 ? -10.859 -12.844 -12.812 1 97.19 88 LEU A O 1
ATOM 686 N N . ALA A 1 89 ? -11.281 -14.508 -14.211 1 91.5 89 ALA A N 1
ATOM 687 C CA . ALA A 1 89 ? -11.727 -13.633 -15.297 1 91.5 89 ALA A CA 1
ATOM 688 C C . ALA A 1 89 ? -12.945 -12.812 -14.875 1 91.5 89 ALA A C 1
ATOM 690 O O . ALA A 1 89 ? -13.141 -11.695 -15.359 1 91.5 89 ALA A O 1
ATOM 691 N N . SER A 1 90 ? -13.688 -13.297 -13.883 1 92.62 90 SER A N 1
ATOM 692 C CA . SER A 1 90 ? -14.93 -12.633 -13.484 1 92.62 90 SER A CA 1
ATOM 693 C C . SER A 1 90 ? -14.883 -12.188 -12.031 1 92.62 90 SER A C 1
ATOM 695 O O . SER A 1 90 ? -15.898 -11.781 -11.461 1 92.62 90 SER A O 1
ATOM 697 N N . SER A 1 91 ? -13.773 -12.234 -11.453 1 94.69 91 SER A N 1
ATOM 698 C CA . SER A 1 91 ? -13.719 -11.992 -10.016 1 94.69 91 SER A CA 1
ATOM 699 C C . SER A 1 91 ? -13.156 -10.609 -9.711 1 94.69 91 SER A C 1
ATOM 701 O O . SER A 1 91 ? -12.781 -10.32 -8.57 1 94.69 91 SER A O 1
ATOM 703 N N . GLY A 1 92 ? -13.039 -9.773 -10.727 1 95.75 92 GLY A N 1
ATOM 704 C CA . GLY A 1 92 ? -12.648 -8.391 -10.492 1 95.75 92 GLY A CA 1
ATOM 705 C C . GLY A 1 92 ? -11.172 -8.141 -10.711 1 95.75 92 GLY A C 1
ATOM 706 O O . GLY A 1 92 ? -10.703 -7.004 -10.602 1 95.75 92 GLY A O 1
ATOM 707 N N . TRP A 1 93 ? -10.383 -9.156 -11 1 98.06 93 TRP A N 1
ATOM 708 C CA . TRP A 1 93 ? -8.977 -8.961 -11.367 1 98.06 93 TRP A CA 1
ATOM 709 C C . TRP A 1 93 ? -8.859 -8.367 -12.766 1 98.06 93 TRP A C 1
ATOM 711 O O . TRP A 1 93 ? -9.555 -8.789 -13.688 1 98.06 93 TRP A O 1
ATOM 721 N N . GLN A 1 94 ? -8.07 -7.402 -12.906 1 97.81 94 GLN A N 1
ATOM 722 C CA . GLN A 1 94 ? -7.805 -6.762 -14.188 1 97.81 94 GLN A CA 1
ATOM 723 C C . GLN A 1 94 ? -6.359 -6.977 -14.625 1 97.81 94 GLN A C 1
ATOM 725 O O . GLN A 1 94 ? -5.449 -7 -13.789 1 97.81 94 GLN A O 1
ATOM 730 N N . ILE A 1 95 ? -6.168 -7.184 -15.883 1 98 95 ILE A N 1
ATOM 731 C CA . ILE A 1 95 ? -4.824 -7.207 -16.453 1 98 95 ILE A CA 1
ATOM 732 C C . ILE A 1 95 ? -4.359 -5.781 -16.734 1 98 95 ILE A C 1
ATOM 734 O O . ILE A 1 95 ? -5.004 -5.051 -17.5 1 98 95 ILE A O 1
ATOM 738 N N . ILE A 1 96 ? -3.252 -5.379 -16.125 1 97.75 96 ILE A N 1
ATOM 739 C CA . ILE A 1 96 ? -2.781 -4.008 -16.297 1 97.75 96 ILE A CA 1
ATOM 740 C C . ILE A 1 96 ? -1.32 -4.016 -16.734 1 97.75 96 ILE A C 1
ATOM 742 O O . ILE A 1 96 ? -0.626 -5.023 -16.594 1 97.75 96 ILE A O 1
ATOM 746 N N . SER A 1 97 ? -0.927 -2.904 -17.297 1 95.56 97 SER A N 1
ATOM 747 C CA . SER A 1 97 ? 0.49 -2.615 -17.484 1 95.56 97 SER A CA 1
ATOM 748 C C . SER A 1 97 ? 1.033 -1.737 -16.375 1 95.56 97 SER A C 1
ATOM 750 O O . SER A 1 97 ? 0.358 -0.81 -15.914 1 95.56 97 SER A O 1
ATOM 752 N N . LEU A 1 98 ? 2.199 -2.043 -15.984 1 91.81 98 LEU A N 1
ATOM 753 C CA . LEU A 1 98 ? 2.773 -1.241 -14.906 1 91.81 98 LEU A CA 1
ATOM 754 C C . LEU A 1 98 ? 3.166 0.144 -15.414 1 91.81 98 LEU A C 1
ATOM 756 O O . LEU A 1 98 ? 3.699 0.279 -16.516 1 91.81 98 LEU A O 1
ATOM 760 N N . PRO A 1 99 ? 2.92 1.139 -14.609 1 82.81 99 PRO A N 1
ATOM 761 C CA . PRO A 1 99 ? 3.184 2.506 -15.062 1 82.81 99 PRO A CA 1
ATOM 762 C C . PRO A 1 99 ? 4.656 2.744 -15.398 1 82.81 99 PRO A C 1
ATOM 764 O O . PRO A 1 99 ? 4.969 3.416 -16.375 1 82.81 99 PRO A O 1
ATOM 767 N N . LEU A 1 100 ? 5.551 2.168 -14.617 1 81.25 100 LEU A N 1
ATOM 768 C CA . LEU A 1 100 ? 6.973 2.434 -14.812 1 81.25 100 LEU A CA 1
ATOM 769 C C . LEU A 1 100 ? 7.594 1.408 -15.758 1 81.25 100 LEU A C 1
ATOM 771 O O . LEU A 1 100 ? 8.734 1.575 -16.203 1 81.25 100 LEU A O 1
ATOM 775 N N . LEU A 1 101 ? 6.883 0.329 -16.016 1 89.31 101 LEU A N 1
ATOM 776 C CA . LEU A 1 101 ? 7.309 -0.734 -16.906 1 89.31 101 LEU A CA 1
ATOM 777 C C . LEU A 1 101 ? 6.168 -1.143 -17.844 1 89.31 101 LEU A C 1
ATOM 779 O O . LEU A 1 101 ? 5.633 -2.246 -17.719 1 89.31 101 LEU A O 1
ATOM 783 N N . PRO A 1 102 ? 5.941 -0.38 -18.797 1 88.62 102 PRO A N 1
ATOM 784 C CA . PRO A 1 102 ? 4.723 -0.562 -19.594 1 88.62 102 PRO A CA 1
ATOM 785 C C . PRO A 1 102 ? 4.707 -1.886 -20.359 1 88.62 102 PRO A C 1
ATOM 787 O O . PRO A 1 102 ? 3.648 -2.336 -20.797 1 88.62 102 PRO A O 1
ATOM 790 N N . HIS A 1 103 ? 5.797 -2.541 -20.5 1 93.44 103 HIS A N 1
ATOM 791 C CA . HIS A 1 103 ? 5.844 -3.807 -21.219 1 93.44 103 HIS A CA 1
ATOM 792 C C . HIS A 1 103 ? 5.547 -4.98 -20.297 1 93.44 103 HIS A C 1
ATOM 794 O O . HIS A 1 103 ? 5.438 -6.121 -20.75 1 93.44 103 HIS A O 1
ATOM 800 N N . VAL A 1 104 ? 5.457 -4.629 -19.047 1 96.31 104 VAL A N 1
ATOM 801 C CA . VAL A 1 104 ? 5.215 -5.672 -18.047 1 96.31 104 VAL A CA 1
ATOM 802 C C . VAL A 1 104 ? 3.734 -5.688 -17.672 1 96.31 104 VAL A C 1
ATOM 804 O O . VAL A 1 104 ? 3.15 -4.645 -17.375 1 96.31 104 VAL A O 1
ATOM 807 N N . VAL A 1 105 ? 3.152 -6.918 -17.688 1 97.38 105 VAL A N 1
ATOM 808 C CA . VAL A 1 105 ? 1.744 -7.051 -17.312 1 97.38 105 VAL A CA 1
ATOM 809 C C . VAL A 1 105 ? 1.625 -7.605 -15.898 1 97.38 105 VAL A C 1
ATOM 811 O O . VAL A 1 105 ? 2.473 -8.383 -15.461 1 97.38 105 VAL A O 1
ATOM 814 N N . ALA A 1 106 ? 0.591 -7.191 -15.203 1 98.44 106 ALA A N 1
ATOM 815 C CA . ALA A 1 106 ? 0.277 -7.621 -13.844 1 98.44 106 ALA A CA 1
ATOM 816 C C . ALA A 1 106 ? -1.223 -7.844 -13.672 1 98.44 106 ALA A C 1
ATOM 818 O O . ALA A 1 106 ? -2.02 -7.434 -14.516 1 98.44 106 ALA A O 1
ATOM 819 N N . LEU A 1 107 ? -1.602 -8.617 -12.672 1 98.44 107 LEU A N 1
ATOM 820 C CA . LEU A 1 107 ? -2.988 -8.703 -12.227 1 98.44 107 LEU A CA 1
ATOM 821 C C . LEU A 1 107 ? -3.25 -7.73 -11.078 1 98.44 107 LEU A C 1
ATOM 823 O O . LEU A 1 107 ? -2.469 -7.66 -10.125 1 98.44 107 LEU A O 1
ATOM 827 N N . GLN A 1 108 ? -4.305 -7.059 -11.211 1 98.69 108 GLN A N 1
ATOM 828 C CA . GLN A 1 108 ? -4.621 -6.066 -10.188 1 98.69 108 GLN A CA 1
ATOM 829 C C . GLN A 1 108 ? -6.09 -6.148 -9.781 1 98.69 108 GLN A C 1
ATOM 831 O O . GLN A 1 108 ? -6.965 -6.328 -10.625 1 98.69 108 GLN A O 1
ATOM 836 N N . LYS A 1 109 ? -6.332 -6.023 -8.547 1 98.44 109 LYS A N 1
ATOM 837 C CA . LYS A 1 109 ? -7.688 -5.934 -8.008 1 98.44 109 LYS A CA 1
ATOM 838 C C . LYS A 1 109 ? -7.809 -4.781 -7.016 1 98.44 109 LYS A C 1
ATOM 840 O O . LYS A 1 109 ? -6.973 -4.637 -6.121 1 98.44 109 LYS A O 1
ATOM 845 N N . SER A 1 110 ? -8.805 -4 -7.199 1 97.88 110 SER A N 1
ATOM 846 C CA . SER A 1 110 ? -9.055 -2.84 -6.348 1 97.88 110 SER A CA 1
ATOM 847 C C . SER A 1 110 ? -10.359 -2.984 -5.574 1 97.88 110 SER A C 1
ATOM 849 O O . SER A 1 110 ? -11.359 -3.451 -6.121 1 97.88 110 SER A O 1
ATOM 851 N N . PHE A 1 111 ? -10.289 -2.594 -4.395 1 97.19 111 PHE A N 1
ATOM 852 C CA . PHE A 1 111 ? -11.438 -2.531 -3.504 1 97.19 111 PHE A CA 1
ATOM 853 C C . PHE A 1 111 ? -11.75 -1.088 -3.123 1 97.19 111 PHE A C 1
ATOM 855 O O . PHE A 1 111 ? -10.992 -0.46 -2.377 1 97.19 111 PHE A O 1
ATOM 862 N N . PRO A 1 112 ? -12.867 -0.616 -3.639 1 95.69 112 PRO A N 1
ATOM 863 C CA . PRO A 1 112 ? -13.188 0.785 -3.354 1 95.69 112 PRO A CA 1
ATOM 864 C C . PRO A 1 112 ? -13.547 1.021 -1.889 1 95.69 112 PRO A C 1
ATOM 866 O O . PRO A 1 112 ? -13.742 0.064 -1.135 1 95.69 112 PRO A O 1
ATOM 869 N N . PRO A 1 113 ? -13.547 2.301 -1.514 1 94.06 113 PRO A N 1
ATOM 870 C CA . PRO A 1 113 ? -13.898 2.625 -0.128 1 94.06 113 PRO A CA 1
ATOM 871 C C . PRO A 1 113 ? -15.203 1.98 0.32 1 94.06 113 PRO A C 1
ATOM 873 O O . PRO A 1 113 ? -16.188 2 -0.42 1 94.06 113 PRO A O 1
ATOM 876 N N . ARG A 1 114 ? -15.188 1.388 1.438 1 90.62 114 ARG A N 1
ATOM 877 C CA . ARG A 1 114 ? -16.344 0.812 2.123 1 90.62 114 ARG A CA 1
ATOM 878 C C . ARG A 1 114 ? -16.812 -0.456 1.423 1 90.62 114 ARG A C 1
ATOM 880 O O . ARG A 1 114 ? -17.844 -1.023 1.789 1 90.62 114 ARG A O 1
ATOM 887 N N . GLN A 1 115 ? -16.172 -0.887 0.477 1 91 115 GLN A N 1
ATOM 888 C CA . GLN A 1 115 ? -16.484 -2.109 -0.26 1 91 115 GLN A CA 1
ATOM 889 C C . GLN A 1 115 ? -15.242 -2.986 -0.404 1 91 115 GLN A C 1
ATOM 891 O O . GLN A 1 115 ? -14.57 -2.957 -1.438 1 91 115 GLN A O 1
ATOM 896 N N . PRO A 1 116 ? -14.945 -3.789 0.399 1 92.81 116 PRO A N 1
ATOM 897 C CA . PRO A 1 116 ? -15.68 -4.172 1.609 1 92.81 116 PRO A CA 1
ATOM 898 C C . PRO A 1 116 ? -15.156 -3.471 2.861 1 92.81 116 PRO A C 1
ATOM 900 O O . PRO A 1 116 ? -15.742 -3.605 3.939 1 92.81 116 PRO A O 1
ATOM 903 N N . PHE A 1 117 ? -14.109 -2.691 2.842 1 95.81 117 PHE A N 1
ATOM 904 C CA . PHE A 1 117 ? -13.414 -2.217 4.027 1 95.81 117 PHE A CA 1
ATOM 905 C C . PHE A 1 117 ? -13.906 -0.833 4.434 1 95.81 117 PHE A C 1
ATOM 907 O O . PHE A 1 117 ? -13.805 0.12 3.656 1 95.81 117 PHE A O 1
ATOM 914 N N . GLY A 1 118 ? -14.336 -0.724 5.691 1 95.19 118 GLY A N 1
ATOM 915 C CA . GLY A 1 118 ? -14.953 0.507 6.16 1 95.19 118 GLY A CA 1
ATOM 916 C C . GLY A 1 118 ? -13.961 1.495 6.734 1 95.19 118 GLY A C 1
ATOM 917 O O . GLY A 1 118 ? -14.312 2.641 7.023 1 95.19 118 GLY A O 1
ATOM 918 N N . SER A 1 119 ? -12.711 1.007 6.914 1 97.56 119 SER A N 1
ATOM 919 C CA . SER A 1 119 ? -11.719 1.873 7.539 1 97.56 119 SER A CA 1
ATOM 920 C C . SER A 1 119 ? -10.305 1.416 7.203 1 97.56 119 SER A C 1
ATOM 922 O O . SER A 1 119 ? -10.102 0.311 6.695 1 97.56 119 SER A O 1
ATOM 924 N N . TRP A 1 120 ? -9.391 2.35 7.41 1 98.44 120 TRP A N 1
ATOM 925 C CA . TRP A 1 120 ? -7.969 2.059 7.293 1 98.44 120 TRP A CA 1
ATOM 926 C C . TRP A 1 120 ? -7.586 0.865 8.156 1 98.44 120 TRP A C 1
ATOM 928 O O . TRP A 1 120 ? -6.914 -0.06 7.695 1 98.44 120 TRP A O 1
ATOM 938 N N . ASP A 1 121 ? -8.109 0.838 9.367 1 98 121 ASP A N 1
ATOM 939 C CA . ASP A 1 121 ? -7.82 -0.225 10.32 1 98 121 ASP A CA 1
ATOM 940 C C . ASP A 1 121 ? -8.43 -1.549 9.875 1 98 121 ASP A C 1
ATOM 942 O O . ASP A 1 121 ? -7.863 -2.615 10.117 1 98 121 ASP A O 1
ATOM 946 N N . ALA A 1 122 ? -9.531 -1.472 9.281 1 97.44 122 ALA A N 1
ATOM 947 C CA . ALA A 1 122 ? -10.172 -2.689 8.797 1 97.44 122 ALA A CA 1
ATOM 948 C C . ALA A 1 122 ? -9.328 -3.355 7.711 1 97.44 122 ALA A C 1
ATOM 950 O O . ALA A 1 122 ? -9.227 -4.582 7.66 1 97.44 122 ALA A O 1
ATOM 951 N N . ILE A 1 123 ? -8.734 -2.551 6.859 1 98.5 123 ILE A N 1
ATOM 952 C CA . ILE A 1 123 ? -7.859 -3.09 5.82 1 98.5 123 ILE A CA 1
ATOM 953 C C . ILE A 1 123 ? -6.652 -3.77 6.465 1 98.5 123 ILE A C 1
ATOM 955 O O . ILE A 1 123 ? -6.32 -4.906 6.125 1 98.5 123 ILE A O 1
ATOM 959 N N . LEU A 1 124 ? -6.031 -3.076 7.422 1 98.62 124 LEU A N 1
ATOM 960 C CA . LEU A 1 124 ? -4.852 -3.631 8.078 1 98.62 124 LEU A CA 1
ATOM 961 C C . LEU A 1 124 ? -5.188 -4.934 8.797 1 98.62 124 LEU A C 1
ATOM 963 O O . LEU A 1 124 ? -4.406 -5.887 8.758 1 98.62 124 LEU A O 1
ATOM 967 N N . ALA A 1 125 ? -6.324 -4.93 9.406 1 98 125 ALA A N 1
ATOM 968 C CA . ALA A 1 125 ? -6.75 -6.141 10.094 1 98 125 ALA A CA 1
ATOM 969 C C . ALA A 1 125 ? -6.934 -7.297 9.117 1 98 125 ALA A C 1
ATOM 971 O O . ALA A 1 125 ? -6.496 -8.422 9.391 1 98 125 ALA A O 1
ATOM 972 N N . TRP A 1 126 ? -7.59 -7.055 8.055 1 98.56 126 TRP A N 1
ATOM 973 C CA . TRP A 1 126 ? -7.82 -8.094 7.055 1 98.56 126 TRP A CA 1
ATOM 974 C C . TRP A 1 126 ? -6.5 -8.594 6.477 1 98.56 126 TRP A C 1
ATOM 976 O O . TRP A 1 126 ? -6.316 -9.797 6.281 1 98.56 126 TRP A O 1
ATOM 986 N N . ILE A 1 127 ? -5.594 -7.68 6.203 1 98.81 127 ILE A N 1
ATOM 987 C CA . ILE A 1 127 ? -4.281 -8.055 5.688 1 98.81 127 ILE A CA 1
ATOM 988 C C . ILE A 1 127 ? -3.576 -8.969 6.684 1 98.81 127 ILE A C 1
ATOM 990 O O . ILE A 1 127 ? -3.057 -10.023 6.309 1 98.81 127 ILE A O 1
ATOM 994 N N . ASP A 1 128 ? -3.605 -8.609 7.887 1 98.31 128 ASP A N 1
ATOM 995 C CA . ASP A 1 128 ? -2.895 -9.359 8.922 1 98.31 128 ASP A CA 1
ATOM 996 C C . ASP A 1 128 ? -3.535 -10.727 9.148 1 98.31 128 ASP A C 1
ATOM 998 O O . ASP A 1 128 ? -2.836 -11.734 9.242 1 98.31 128 ASP A O 1
ATOM 1002 N N . LEU A 1 129 ? -4.801 -10.742 9.18 1 98 129 LEU A N 1
ATOM 1003 C CA . LEU A 1 129 ? -5.52 -11.938 9.602 1 98 129 LEU A CA 1
ATOM 1004 C C . LEU A 1 129 ? -5.711 -12.898 8.43 1 98 129 LEU A C 1
ATOM 1006 O O . LEU A 1 129 ? -5.758 -14.117 8.625 1 98 129 LEU A O 1
ATOM 1010 N N . HIS A 1 130 ? -5.816 -12.344 7.246 1 98.56 130 HIS A N 1
ATOM 1011 C CA . HIS A 1 130 ? -6.25 -13.195 6.145 1 98.56 130 HIS A CA 1
ATOM 1012 C C . HIS A 1 130 ? -5.223 -13.211 5.02 1 98.56 130 HIS A C 1
ATOM 1014 O O . HIS A 1 130 ? -4.859 -14.273 4.516 1 98.56 130 HIS A O 1
ATOM 1020 N N . LEU A 1 131 ? -4.723 -12.07 4.645 1 98.75 131 LEU A N 1
ATOM 1021 C CA . LEU A 1 131 ? -3.826 -12.016 3.496 1 98.75 131 LEU A CA 1
ATOM 1022 C C . LEU A 1 131 ? -2.438 -12.523 3.861 1 98.75 131 LEU A C 1
ATOM 1024 O O . LEU A 1 131 ? -1.84 -13.305 3.111 1 98.75 131 LEU A O 1
ATOM 1028 N N . ARG A 1 132 ? -1.912 -12.109 4.973 1 98.75 132 ARG A N 1
ATOM 1029 C CA . ARG A 1 132 ? -0.551 -12.43 5.391 1 98.75 132 ARG A CA 1
ATOM 1030 C C . ARG A 1 132 ? -0.351 -13.938 5.492 1 98.75 132 ARG A C 1
ATOM 1032 O O . ARG A 1 132 ? 0.626 -14.477 4.969 1 98.75 132 ARG A O 1
ATOM 1039 N N . PRO A 1 133 ? -1.244 -14.672 6.137 1 98.62 133 PRO A N 1
ATOM 1040 C CA . PRO A 1 133 ? -1.062 -16.125 6.215 1 98.62 133 PRO A CA 1
ATOM 1041 C C . PRO A 1 133 ? -1.035 -16.781 4.84 1 98.62 133 PRO A C 1
ATOM 1043 O O . PRO A 1 133 ? -0.254 -17.719 4.613 1 98.62 133 PRO A O 1
ATOM 1046 N N . ILE A 1 134 ? -1.85 -16.359 3.953 1 98.75 134 ILE A N 1
ATOM 1047 C CA . ILE A 1 134 ? -1.902 -16.906 2.602 1 98.75 134 ILE A CA 1
ATOM 1048 C C . ILE A 1 134 ? -0.583 -16.625 1.883 1 98.75 134 ILE A C 1
ATOM 1050 O O . ILE A 1 134 ? -0.004 -17.531 1.268 1 98.75 134 ILE A O 1
ATOM 1054 N N . ALA A 1 135 ? -0.136 -15.406 1.93 1 98.81 135 ALA A N 1
ATOM 1055 C CA . ALA A 1 135 ? 1.114 -15.008 1.291 1 98.81 135 ALA A CA 1
ATOM 1056 C C . ALA A 1 135 ? 2.289 -15.828 1.826 1 98.81 135 ALA A C 1
ATOM 1058 O O . ALA A 1 135 ? 3.162 -16.25 1.062 1 98.81 135 ALA A O 1
ATOM 1059 N N . THR A 1 136 ? 2.254 -16.016 3.129 1 98.31 136 THR A N 1
ATOM 1060 C CA . THR A 1 136 ? 3.305 -16.797 3.779 1 98.31 136 THR A CA 1
ATOM 1061 C C . THR A 1 136 ? 3.268 -18.25 3.318 1 98.31 136 THR A C 1
ATOM 1063 O O . THR A 1 136 ? 4.297 -18.812 2.949 1 98.31 136 THR A O 1
ATOM 1066 N N . GLU A 1 137 ? 2.148 -18.828 3.326 1 98.25 137 GLU A N 1
ATOM 1067 C CA . GLU A 1 137 ? 1.983 -20.219 2.912 1 98.25 137 GLU A CA 1
ATOM 1068 C C . GLU A 1 137 ? 2.469 -20.422 1.481 1 98.25 137 GLU A C 1
ATOM 1070 O O . GLU A 1 137 ? 3.166 -21.406 1.195 1 98.25 137 GLU A O 1
ATOM 1075 N N . LEU A 1 138 ? 2.117 -19.531 0.626 1 98.31 138 LEU A N 1
ATOM 1076 C CA . LEU A 1 138 ? 2.42 -19.672 -0.794 1 98.31 138 LEU A CA 1
ATOM 1077 C C . LEU A 1 138 ? 3.812 -19.125 -1.11 1 98.31 138 LEU A C 1
ATOM 1079 O O . LEU A 1 138 ? 4.312 -19.312 -2.223 1 98.31 138 LEU A O 1
ATOM 1083 N N . ASP A 1 139 ? 4.414 -18.438 -0.121 1 97.94 139 ASP A N 1
ATOM 1084 C CA . ASP A 1 139 ? 5.68 -17.734 -0.312 1 97.94 139 ASP A CA 1
ATOM 1085 C C . ASP A 1 139 ? 5.629 -16.844 -1.548 1 97.94 139 ASP A C 1
ATOM 1087 O O . ASP A 1 139 ? 6.5 -16.922 -2.416 1 97.94 139 ASP A O 1
ATOM 1091 N N . HIS A 1 140 ? 4.688 -16.125 -1.656 1 98.75 140 HIS A N 1
ATOM 1092 C CA . HIS A 1 140 ? 4.418 -15.164 -2.719 1 98.75 140 HIS A CA 1
ATOM 1093 C C . HIS A 1 140 ? 3.58 -13.992 -2.207 1 98.75 140 HIS A C 1
ATOM 1095 O O . HIS A 1 140 ? 2.531 -14.203 -1.593 1 98.75 140 HIS A O 1
ATOM 1101 N N . HIS A 1 141 ? 4.113 -12.82 -2.371 1 98.88 141 HIS A N 1
ATOM 1102 C CA . HIS A 1 141 ? 3.551 -11.656 -1.684 1 98.88 141 HIS A CA 1
ATOM 1103 C C . HIS A 1 141 ? 3.045 -10.617 -2.678 1 98.88 141 HIS A C 1
ATOM 1105 O O . HIS A 1 141 ? 3.756 -10.258 -3.619 1 98.88 141 HIS A O 1
ATOM 1111 N N . PRO A 1 142 ? 1.876 -10.109 -2.543 1 98.94 142 PRO A N 1
ATOM 1112 C CA . PRO A 1 142 ? 1.349 -9.062 -3.42 1 98.94 142 PRO A CA 1
ATOM 1113 C C . PRO A 1 142 ? 1.946 -7.688 -3.123 1 98.94 142 PRO A C 1
ATOM 1115 O O . PRO A 1 142 ? 2.445 -7.453 -2.02 1 98.94 142 PRO A O 1
ATOM 1118 N N . ASP A 1 143 ? 1.935 -6.879 -4.133 1 98.75 143 ASP A N 1
ATOM 1119 C CA . ASP A 1 143 ? 2.014 -5.445 -3.852 1 98.75 143 ASP A CA 1
ATOM 1120 C C . ASP A 1 143 ? 0.716 -4.934 -3.232 1 98.75 143 ASP A C 1
ATOM 1122 O O . ASP A 1 143 ? -0.375 -5.324 -3.654 1 98.75 143 ASP A O 1
ATOM 1126 N N . VAL A 1 144 ? 0.799 -4.004 -2.279 1 98.88 144 VAL A N 1
ATOM 1127 C CA . VAL A 1 144 ? -0.35 -3.492 -1.537 1 98.88 144 VAL A CA 1
ATOM 1128 C C . VAL A 1 144 ? -0.366 -1.967 -1.598 1 98.88 144 VAL A C 1
ATOM 1130 O O . VAL A 1 144 ? 0.658 -1.319 -1.371 1 98.88 144 VAL A O 1
ATOM 1133 N N . SER A 1 145 ? -1.49 -1.445 -1.91 1 98.5 145 SER A N 1
ATOM 1134 C CA . SER A 1 145 ? -1.696 -0.002 -1.86 1 98.5 145 SER A CA 1
ATOM 1135 C C . SER A 1 145 ? -2.959 0.35 -1.082 1 98.5 145 SER A C 1
ATOM 1137 O O . SER A 1 145 ? -4.055 -0.091 -1.435 1 98.5 145 SER A O 1
ATOM 1139 N N . ILE A 1 146 ? -2.766 1.036 -0.038 1 98.75 146 ILE A N 1
ATOM 1140 C CA . ILE A 1 146 ? -3.871 1.628 0.706 1 98.75 146 ILE A CA 1
ATOM 1141 C C . ILE A 1 146 ? -3.895 3.139 0.484 1 98.75 146 ILE A C 1
ATOM 1143 O O . ILE A 1 146 ? -2.932 3.834 0.818 1 98.75 146 ILE A O 1
ATOM 1147 N N . THR A 1 147 ? -4.984 3.598 -0.075 1 97.56 147 THR A N 1
ATOM 1148 C CA . THR A 1 147 ? -5.078 5.012 -0.415 1 97.56 147 THR A CA 1
ATOM 1149 C C . THR A 1 147 ? -6.422 5.586 0.021 1 97.56 147 THR A C 1
ATOM 1151 O O . THR A 1 147 ? -7.391 4.844 0.206 1 97.56 147 THR A O 1
ATOM 1154 N N . ASN A 1 148 ? -6.391 6.918 0.267 1 96.62 148 ASN A N 1
ATOM 1155 C CA . ASN A 1 148 ? -7.637 7.621 0.567 1 96.62 148 ASN A CA 1
ATOM 1156 C C . ASN A 1 148 ? -8.406 6.945 1.699 1 96.62 148 ASN A C 1
ATOM 1158 O O . ASN A 1 148 ? -9.594 6.656 1.562 1 96.62 148 ASN A O 1
ATOM 1162 N N . PHE A 1 149 ? -7.664 6.562 2.664 1 97.25 149 PHE A N 1
ATOM 1163 C CA . PHE A 1 149 ? -8.172 6.047 3.934 1 97.25 149 PHE A CA 1
ATOM 1164 C C . PHE A 1 149 ? -8.547 4.578 3.811 1 97.25 149 PHE A C 1
ATOM 1166 O O . PHE A 1 149 ? -7.98 3.727 4.5 1 97.25 149 PHE A O 1
ATOM 1173 N N . ASN A 1 150 ? -9.312 4.207 2.871 1 97.5 150 ASN A N 1
ATOM 1174 C CA . ASN A 1 150 ? -9.758 2.818 2.893 1 97.5 150 ASN A CA 1
ATOM 1175 C C . ASN A 1 150 ? -9.938 2.266 1.481 1 97.5 150 ASN A C 1
ATOM 1177 O O . ASN A 1 150 ? -10.805 1.42 1.245 1 97.5 150 ASN A O 1
AT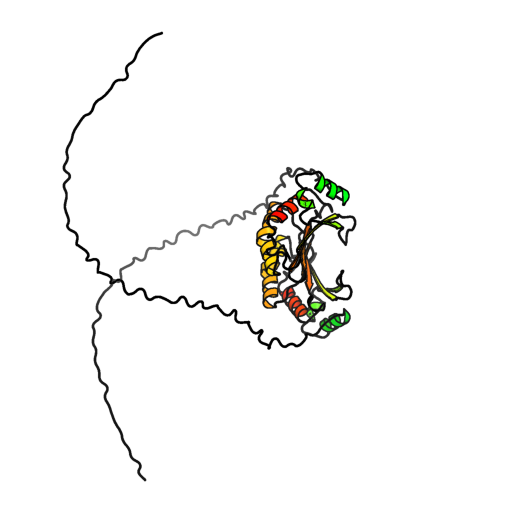OM 1181 N N . GLN A 1 151 ? -9.305 2.766 0.543 1 97.88 151 GLN A N 1
ATOM 1182 C CA . GLN A 1 151 ? -9.18 2.131 -0.764 1 97.88 151 GLN A CA 1
ATOM 1183 C C . GLN A 1 151 ? -7.992 1.167 -0.794 1 97.88 151 GLN A C 1
ATOM 1185 O O . GLN A 1 151 ? -6.855 1.565 -0.538 1 97.88 151 GLN A O 1
ATOM 1190 N N . LEU A 1 152 ? -8.25 -0.095 -1.122 1 98.56 152 LEU A N 1
ATOM 1191 C CA . LEU A 1 152 ? -7.207 -1.11 -1.191 1 98.56 152 LEU A CA 1
ATOM 1192 C C . LEU A 1 152 ? -7.004 -1.585 -2.627 1 98.56 152 LEU A C 1
ATOM 1194 O O . LEU A 1 152 ? -7.973 -1.853 -3.34 1 98.56 152 LEU A O 1
ATOM 1198 N N . THR A 1 153 ? -5.812 -1.588 -3.084 1 98.5 153 THR A N 1
ATOM 1199 C CA . THR A 1 153 ? -5.445 -2.189 -4.359 1 98.5 153 THR A CA 1
ATOM 1200 C C . THR A 1 153 ? -4.344 -3.227 -4.172 1 98.5 153 THR A C 1
ATOM 1202 O O . THR A 1 153 ? -3.34 -2.959 -3.508 1 98.5 153 THR A O 1
ATOM 1205 N N . LEU A 1 154 ? -4.578 -4.379 -4.711 1 98.81 154 LEU A N 1
ATOM 1206 C CA . LEU A 1 154 ? -3.582 -5.445 -4.738 1 98.81 154 LEU A CA 1
ATOM 1207 C C . LEU A 1 154 ? -3.068 -5.676 -6.152 1 98.81 154 LEU A C 1
ATOM 1209 O O . LEU A 1 154 ? -3.852 -5.691 -7.105 1 98.81 154 LEU A O 1
ATOM 1213 N N . THR A 1 155 ? -1.783 -5.785 -6.281 1 98.75 155 THR A N 1
ATOM 1214 C CA . THR A 1 155 ? -1.159 -6.078 -7.57 1 98.75 155 THR A CA 1
ATOM 1215 C C . THR A 1 155 ? -0.278 -7.32 -7.473 1 98.75 155 THR A C 1
ATOM 1217 O O . THR A 1 155 ? 0.501 -7.465 -6.531 1 98.75 155 THR A O 1
ATOM 1220 N N . LEU A 1 156 ? -0.475 -8.195 -8.406 1 98.75 156 LEU A N 1
ATOM 1221 C CA . LEU A 1 156 ? 0.271 -9.445 -8.43 1 98.75 156 LEU A CA 1
ATOM 1222 C C . LEU A 1 156 ? 1.196 -9.5 -9.641 1 98.75 156 LEU A C 1
ATOM 1224 O O . LEU A 1 156 ? 0.769 -9.234 -10.766 1 98.75 156 LEU A O 1
ATOM 1228 N N . LEU A 1 157 ? 2.393 -9.789 -9.367 1 98.25 157 LEU A N 1
ATOM 1229 C CA . LEU A 1 157 ? 3.482 -9.891 -10.328 1 98.25 157 LEU A CA 1
ATOM 1230 C C . LEU A 1 157 ? 4.676 -10.625 -9.727 1 98.25 157 LEU A C 1
ATOM 1232 O O . LEU A 1 157 ? 5.004 -10.43 -8.555 1 98.25 157 LEU A O 1
ATOM 1236 N N . THR A 1 158 ? 5.234 -11.484 -10.492 1 97.88 158 THR A N 1
ATOM 1237 C CA . THR A 1 158 ? 6.535 -12.008 -10.078 1 97.88 158 THR A CA 1
ATOM 1238 C C . THR A 1 158 ? 7.652 -11.047 -10.461 1 97.88 158 THR A C 1
ATOM 1240 O O . THR A 1 158 ? 8.164 -11.094 -11.586 1 97.88 158 THR A O 1
ATOM 1243 N N . HIS A 1 159 ? 8.031 -10.305 -9.57 1 96.25 159 HIS A N 1
ATOM 1244 C CA . HIS A 1 159 ? 8.93 -9.18 -9.812 1 96.25 159 HIS A CA 1
ATOM 1245 C C . HIS A 1 159 ? 10.289 -9.664 -10.32 1 96.25 159 HIS A C 1
ATOM 1247 O O . HIS A 1 159 ? 10.883 -9.031 -11.203 1 96.25 159 HIS A O 1
ATOM 1253 N N . SER A 1 160 ? 10.773 -10.758 -9.758 1 95.25 160 SER A N 1
ATOM 1254 C CA . SER A 1 160 ? 12.102 -11.25 -10.117 1 95.25 160 SER A CA 1
ATOM 1255 C C . SER A 1 160 ? 12.164 -11.641 -11.586 1 95.25 160 SER A C 1
ATOM 1257 O O . SER A 1 160 ? 13.25 -11.719 -12.172 1 95.25 160 SER A O 1
ATOM 1259 N N . LEU A 1 161 ? 11.008 -11.891 -12.203 1 96.12 161 LEU A N 1
ATOM 1260 C CA . LEU A 1 161 ? 10.961 -12.328 -13.594 1 96.12 161 LEU A CA 1
ATOM 1261 C C . LEU A 1 161 ? 10.266 -11.281 -14.461 1 96.12 161 LEU A C 1
ATOM 1263 O O . LEU A 1 161 ? 10.156 -11.461 -15.68 1 96.12 161 LEU A O 1
ATOM 1267 N N . ASN A 1 162 ? 9.773 -10.258 -13.844 1 95.88 162 ASN A N 1
ATOM 1268 C CA . ASN A 1 162 ? 9.016 -9.219 -14.531 1 95.88 162 ASN A CA 1
ATOM 1269 C C . ASN A 1 162 ? 7.941 -9.82 -15.438 1 95.88 162 ASN A C 1
ATOM 1271 O O . ASN A 1 162 ? 7.824 -9.438 -16.594 1 95.88 162 ASN A O 1
ATOM 1275 N N . ALA A 1 163 ? 7.234 -10.758 -14.883 1 96.88 163 ALA A N 1
ATOM 1276 C CA . ALA A 1 163 ? 6.168 -11.477 -15.586 1 96.88 163 ALA A CA 1
ATOM 1277 C C . ALA A 1 163 ? 5.191 -12.109 -14.594 1 96.88 163 ALA A C 1
ATOM 1279 O O . ALA A 1 163 ? 5.508 -12.258 -13.414 1 96.88 163 ALA A O 1
ATOM 1280 N N . LEU A 1 164 ? 4.047 -12.383 -15.148 1 98.25 164 LEU A N 1
ATOM 1281 C CA . LEU A 1 164 ? 3.146 -13.242 -14.383 1 98.25 164 LEU A CA 1
ATOM 1282 C C . LEU A 1 164 ? 3.572 -14.703 -14.477 1 98.25 164 LEU A C 1
ATOM 1284 O O . LEU A 1 164 ? 4.09 -15.133 -15.508 1 98.25 164 LEU A O 1
ATOM 1288 N N . THR A 1 165 ? 3.389 -15.453 -13.445 1 97.94 165 THR A N 1
ATOM 1289 C CA . THR A 1 165 ? 3.611 -16.891 -13.344 1 97.94 165 THR A CA 1
ATOM 1290 C C . THR A 1 165 ? 2.41 -17.578 -12.695 1 97.94 165 THR A C 1
ATOM 1292 O O . THR A 1 165 ? 1.495 -16.906 -12.211 1 97.94 165 THR A O 1
ATOM 1295 N N . PRO A 1 166 ? 2.363 -18.844 -12.727 1 97.44 166 PRO A N 1
ATOM 1296 C CA . PRO A 1 166 ? 1.266 -19.562 -12.062 1 97.44 166 PRO A CA 1
ATOM 1297 C C . PRO A 1 166 ? 1.129 -19.188 -10.586 1 97.44 166 PRO A C 1
ATOM 1299 O O . PRO A 1 166 ? 0.032 -19.266 -10.023 1 97.44 166 PRO A O 1
ATOM 1302 N N . ARG A 1 167 ? 2.205 -18.75 -9.953 1 98.19 167 ARG A N 1
ATOM 1303 C CA . ARG A 1 167 ? 2.15 -18.344 -8.555 1 98.19 167 ARG A CA 1
ATOM 1304 C C . ARG A 1 167 ? 1.222 -17.141 -8.367 1 98.19 167 ARG A C 1
ATOM 1306 O O . ARG A 1 167 ? 0.544 -17.031 -7.34 1 98.19 167 ARG A O 1
ATOM 1313 N N . ASP A 1 168 ? 1.193 -16.328 -9.312 1 98.69 168 ASP A N 1
ATOM 1314 C CA . ASP A 1 168 ? 0.345 -15.133 -9.25 1 98.69 168 ASP A CA 1
ATOM 1315 C C . ASP A 1 168 ? -1.132 -15.508 -9.344 1 98.69 168 ASP A C 1
ATOM 1317 O O . ASP A 1 168 ? -1.967 -14.961 -8.625 1 98.69 168 ASP A O 1
ATOM 1321 N N . PHE A 1 169 ? -1.412 -16.453 -10.203 1 98.62 169 PHE A N 1
ATOM 1322 C CA . PHE A 1 169 ? -2.791 -16.906 -10.352 1 98.62 169 PHE A CA 1
ATOM 1323 C C . PHE A 1 169 ? -3.254 -17.641 -9.094 1 98.62 169 PHE A C 1
ATOM 1325 O O . PHE A 1 169 ? -4.387 -17.453 -8.641 1 98.62 169 PHE A O 1
ATOM 1332 N N . ARG A 1 170 ? -2.373 -18.453 -8.562 1 98.31 170 ARG A N 1
ATOM 1333 C CA . ARG A 1 170 ? -2.713 -19.188 -7.348 1 98.31 170 ARG A CA 1
ATOM 1334 C C . ARG A 1 170 ? -2.99 -18.234 -6.195 1 98.31 170 ARG A C 1
ATOM 1336 O O . ARG A 1 170 ? -3.949 -18.422 -5.441 1 98.31 170 ARG A O 1
ATOM 1343 N N . LEU A 1 171 ? -2.197 -17.203 -6.066 1 98.81 171 LEU A N 1
ATOM 1344 C CA . LEU A 1 171 ? -2.406 -16.203 -5.02 1 98.81 171 LEU A CA 1
ATOM 1345 C C . LEU A 1 171 ? -3.725 -15.469 -5.227 1 98.81 171 LEU A C 1
ATOM 1347 O O . LEU A 1 171 ? -4.473 -15.242 -4.27 1 98.81 171 LEU A O 1
ATOM 1351 N N . ALA A 1 172 ? -3.992 -15.133 -6.418 1 98.81 172 ALA A N 1
ATOM 1352 C CA . ALA A 1 172 ? -5.246 -14.445 -6.734 1 98.81 172 ALA A CA 1
ATOM 1353 C C . ALA A 1 172 ? -6.449 -15.289 -6.312 1 98.81 172 ALA A C 1
ATOM 1355 O O . ALA A 1 172 ? -7.387 -14.773 -5.703 1 98.81 172 ALA A O 1
ATOM 1356 N N . LEU A 1 173 ? -6.359 -16.547 -6.66 1 98.56 173 LEU A N 1
ATOM 1357 C CA . LEU A 1 173 ? -7.449 -17.453 -6.312 1 98.56 173 LEU A CA 1
ATOM 1358 C C . LEU A 1 173 ? -7.641 -17.516 -4.801 1 98.56 173 LEU A C 1
ATOM 1360 O O . LEU A 1 173 ? -8.773 -17.484 -4.309 1 98.56 173 LEU A O 1
ATOM 1364 N N . ARG A 1 174 ? -6.527 -17.625 -4.125 1 98.69 174 ARG A N 1
ATOM 1365 C CA . ARG A 1 174 ? -6.598 -17.719 -2.67 1 98.69 174 ARG A CA 1
ATOM 1366 C C . ARG A 1 174 ? -7.137 -16.422 -2.066 1 98.69 174 ARG A C 1
ATOM 1368 O O . ARG A 1 174 ? -7.914 -16.453 -1.112 1 98.69 174 ARG A O 1
ATOM 1375 N N . ILE A 1 175 ? -6.746 -15.258 -2.545 1 98.56 175 ILE A N 1
ATOM 1376 C CA . ILE A 1 175 ? -7.227 -13.961 -2.078 1 98.56 175 ILE A CA 1
ATOM 1377 C C . ILE A 1 175 ? -8.742 -13.875 -2.262 1 98.56 175 ILE A C 1
ATOM 1379 O O . ILE A 1 175 ? -9.453 -13.438 -1.358 1 98.56 175 ILE A O 1
ATOM 1383 N N . ASP A 1 176 ? -9.219 -14.352 -3.354 1 97.5 176 ASP A N 1
ATOM 1384 C CA . ASP A 1 176 ? -10.648 -14.289 -3.65 1 97.5 176 ASP A CA 1
ATOM 1385 C C . ASP A 1 176 ? -11.453 -15.062 -2.609 1 97.5 176 ASP A C 1
ATOM 1387 O O . ASP A 1 176 ? -12.609 -14.727 -2.336 1 97.5 176 ASP A O 1
ATOM 1391 N N . GLN A 1 177 ? -10.852 -16 -2.016 1 97.06 177 GLN A N 1
ATOM 1392 C CA . GLN A 1 177 ? -11.555 -16.844 -1.056 1 97.06 177 GLN A CA 1
ATOM 1393 C C . GLN A 1 177 ? -11.711 -16.141 0.287 1 97.06 177 GLN A C 1
ATOM 1395 O O . GLN A 1 177 ? -12.547 -16.531 1.104 1 97.06 177 GLN A O 1
ATOM 1400 N N . VAL A 1 178 ? -10.938 -15.125 0.501 1 97.38 178 VAL A N 1
ATOM 1401 C CA . VAL A 1 178 ? -10.93 -14.578 1.854 1 97.38 178 VAL A CA 1
ATOM 1402 C C . VAL A 1 178 ? -11.406 -13.125 1.832 1 97.38 178 VAL A C 1
ATOM 1404 O O . VAL A 1 178 ? -11.5 -12.484 2.879 1 97.38 178 VAL A O 1
ATOM 1407 N N . VAL A 1 179 ? -11.672 -12.555 0.717 1 94.94 179 VAL A N 1
ATOM 1408 C CA . VAL A 1 179 ? -12.242 -11.219 0.646 1 94.94 179 VAL A CA 1
ATOM 1409 C C . VAL A 1 179 ? -13.672 -11.234 1.188 1 94.94 179 VAL A C 1
ATOM 1411 O O . VAL A 1 179 ? -14.484 -12.062 0.775 1 94.94 179 VAL A O 1
ATOM 1414 N N . PRO A 1 180 ? -13.914 -10.359 2.164 1 90.12 180 PRO A N 1
ATOM 1415 C CA . PRO A 1 180 ? -15.281 -10.312 2.676 1 90.12 180 PRO A CA 1
ATOM 1416 C C . PRO A 1 180 ? -16.312 -9.953 1.599 1 90.12 180 PRO A C 1
ATOM 1418 O O . PRO A 1 180 ? -15.992 -9.203 0.673 1 90.12 180 PRO A O 1
ATOM 1421 N N . LYS A 1 181 ? -17.422 -10.625 1.78 1 81.75 181 LYS A N 1
ATOM 1422 C CA . LYS A 1 181 ? -18.5 -10.25 0.881 1 81.75 181 LYS A CA 1
ATOM 1423 C C . LYS A 1 181 ? -19 -8.844 1.18 1 81.75 181 LYS A C 1
ATOM 1425 O O . LYS A 1 181 ? -18.969 -8.398 2.33 1 81.75 181 LYS A O 1
ATOM 1430 N N . ASN A 1 182 ? -19.109 -8.039 0.134 1 72.31 182 ASN A N 1
ATOM 1431 C CA . ASN A 1 182 ? -19.641 -6.699 0.342 1 72.31 182 ASN A CA 1
ATOM 1432 C C . ASN A 1 182 ? -21.016 -6.738 1.017 1 72.31 182 ASN A C 1
ATOM 1434 O O . ASN A 1 182 ? -21.906 -7.461 0.575 1 72.31 182 ASN A O 1
ATOM 1438 N N . PRO A 1 183 ? -21.031 -6.293 2.271 1 58 183 PRO A N 1
ATOM 1439 C CA . PRO A 1 183 ? -22.328 -6.328 2.938 1 58 183 PRO A CA 1
ATOM 1440 C C . PRO A 1 183 ? -23.453 -5.723 2.088 1 58 183 PRO A C 1
ATOM 1442 O O . PRO A 1 183 ? -24.609 -6.117 2.213 1 58 183 PRO A O 1
ATOM 1445 N N . ASN A 1 184 ? -23.219 -4.527 1.396 1 53.88 184 ASN A N 1
ATOM 1446 C CA . ASN A 1 184 ? -24.297 -3.908 0.634 1 53.88 184 ASN A CA 1
ATOM 1447 C C . ASN A 1 184 ? -24.062 -4.035 -0.869 1 53.88 184 ASN A C 1
ATOM 1449 O O . ASN A 1 184 ? -23.469 -3.146 -1.489 1 53.88 184 ASN A O 1
ATOM 1453 N N . PRO A 1 185 ? -24.125 -5.188 -1.333 1 50.56 185 PRO A N 1
ATOM 1454 C CA . PRO A 1 185 ? -23.859 -5.34 -2.766 1 50.56 185 PRO A CA 1
ATOM 1455 C C . PRO A 1 185 ? -24.625 -4.332 -3.619 1 50.56 185 PRO A C 1
ATOM 1457 O O . PRO A 1 185 ? -24.219 -4.055 -4.754 1 50.56 185 PRO A O 1
ATOM 1460 N N . ASP A 1 186 ? -25.844 -4.125 -3.307 1 44.81 186 ASP A N 1
ATOM 1461 C CA . ASP A 1 186 ? -26.766 -3.367 -4.148 1 44.81 186 ASP A CA 1
ATOM 1462 C C . ASP A 1 186 ? -26.359 -1.897 -4.223 1 44.81 186 ASP A C 1
ATOM 1464 O O . ASP A 1 186 ? -27.062 -1.084 -4.824 1 44.81 186 ASP A O 1
ATOM 1468 N N . HIS A 1 187 ? -25.453 -1.476 -3.461 1 37.72 187 HIS A N 1
ATOM 1469 C CA . HIS A 1 187 ? -25.188 -0.153 -4.016 1 37.72 187 HIS A CA 1
ATOM 1470 C C . HIS A 1 187 ? -24.109 -0.213 -5.098 1 37.72 187 HIS A C 1
ATOM 1472 O O . HIS A 1 187 ? -23.172 -1.007 -5 1 37.72 187 HIS A O 1
ATOM 1478 N N . MET B 1 1 ? 13.547 -92.562 7.395 1 19.11 1 MET B N 1
ATOM 1479 C CA . MET B 1 1 ? 13.461 -92.938 8.805 1 19.11 1 MET B CA 1
ATOM 1480 C C . MET B 1 1 ? 13.461 -91.688 9.695 1 19.11 1 MET B C 1
ATOM 1482 O O . MET B 1 1 ? 13.688 -90.562 9.219 1 19.11 1 MET B O 1
ATOM 1486 N N . LEU B 1 2 ? 14.43 -91.5 10.641 1 18.14 2 LEU B N 1
ATOM 1487 C CA . LEU B 1 2 ? 14.328 -91.438 12.094 1 18.14 2 LEU B CA 1
ATOM 1488 C C . LEU B 1 2 ? 14.406 -90 12.562 1 18.14 2 LEU B C 1
ATOM 1490 O O . LEU B 1 2 ? 14.211 -89.688 13.742 1 18.14 2 LEU B O 1
ATOM 1494 N N . ARG B 1 3 ? 14.969 -89 11.883 1 20.95 3 ARG B N 1
ATOM 1495 C CA . ARG B 1 3 ? 15.734 -88.312 12.883 1 20.95 3 ARG B CA 1
ATOM 1496 C C . ARG B 1 3 ? 14.812 -87.688 13.93 1 20.95 3 ARG B C 1
ATOM 1498 O O . ARG B 1 3 ? 13.828 -87 13.586 1 20.95 3 ARG B O 1
ATOM 1505 N N . SER B 1 4 ? 15.023 -87.875 15.211 1 17.62 4 SER B N 1
ATOM 1506 C CA . SER B 1 4 ? 14.555 -88 16.594 1 17.62 4 SER B CA 1
ATOM 1507 C C . SER B 1 4 ? 14.336 -86.625 17.203 1 17.62 4 SER B C 1
ATOM 1509 O O . SER B 1 4 ? 13.32 -86.375 17.859 1 17.62 4 SER B O 1
ATOM 1511 N N . LEU B 1 5 ? 15.406 -85.75 17.359 1 19.16 5 LEU B N 1
ATOM 1512 C CA . LEU B 1 5 ? 15.742 -85.5 18.75 1 19.16 5 LEU B CA 1
ATOM 1513 C C . LEU B 1 5 ? 14.688 -84.562 19.406 1 19.16 5 LEU B C 1
ATOM 1515 O O . LEU B 1 5 ? 14.125 -83.688 18.75 1 19.16 5 LEU B O 1
ATOM 1519 N N . MET B 1 6 ? 14.516 -84.562 20.781 1 17.7 6 MET B N 1
ATOM 1520 C CA . MET B 1 6 ? 13.758 -84.562 22.031 1 17.7 6 MET B CA 1
ATOM 1521 C C . MET B 1 6 ? 13.625 -83.188 22.594 1 17.7 6 MET B C 1
ATOM 1523 O O . MET B 1 6 ? 12.594 -82.812 23.172 1 17.7 6 MET B O 1
ATOM 1527 N N . MET B 1 7 ? 14.727 -82.312 22.641 1 17.7 7 MET B N 1
ATOM 1528 C CA . MET B 1 7 ? 15.07 -82 24.016 1 17.7 7 MET B CA 1
ATOM 1529 C C . MET B 1 7 ? 13.992 -81.125 24.672 1 17.7 7 MET B C 1
ATOM 1531 O O . MET B 1 7 ? 13.172 -80.562 23.969 1 17.7 7 MET B O 1
ATOM 1535 N N . ARG B 1 8 ? 14.398 -80.375 25.891 1 16.7 8 ARG B N 1
ATOM 1536 C CA . ARG B 1 8 ? 14.273 -80.25 27.344 1 16.7 8 ARG B CA 1
ATOM 1537 C C . ARG B 1 8 ? 13.375 -79.062 27.703 1 16.7 8 ARG B C 1
ATOM 1539 O O . ARG B 1 8 ? 13.188 -78.188 26.891 1 16.7 8 ARG B O 1
ATOM 1546 N N . SER B 1 9 ? 12.922 -79 29.031 1 16.97 9 SER B N 1
ATOM 1547 C CA . SER B 1 9 ? 11.914 -78.812 30.094 1 16.97 9 SER B CA 1
ATOM 1548 C C . SER B 1 9 ? 11.938 -77.438 30.656 1 16.97 9 SER B C 1
ATOM 1550 O O . SER B 1 9 ? 10.883 -76.875 31.016 1 16.97 9 SER B O 1
ATOM 1552 N N . LEU B 1 10 ? 13.156 -76.75 30.844 1 17.38 10 LEU B N 1
ATOM 1553 C CA . LEU B 1 10 ? 13.344 -76.312 32.219 1 17.38 10 LEU B CA 1
ATOM 1554 C C . LEU B 1 10 ? 12.336 -75.188 32.594 1 17.38 10 LEU B C 1
ATOM 1556 O O . LEU B 1 10 ? 11.906 -74.438 31.734 1 17.38 10 LEU B O 1
ATOM 1560 N N . ARG B 1 11 ? 12.055 -75 33.969 1 17.31 11 ARG B N 1
ATOM 1561 C CA . ARG B 1 11 ? 11.227 -74.812 35.156 1 17.31 11 ARG B CA 1
ATOM 1562 C C . ARG B 1 11 ? 11.266 -73.312 35.594 1 17.31 11 ARG B C 1
ATOM 1564 O O . ARG B 1 11 ? 10.633 -72.938 36.594 1 17.31 11 ARG B O 1
ATOM 1571 N N . MET B 1 12 ? 11.781 -72.375 34.875 1 17.09 12 MET B N 1
ATOM 1572 C CA . MET B 1 12 ? 12.242 -71.375 35.812 1 17.09 12 MET B CA 1
ATOM 1573 C C . MET B 1 12 ? 11.086 -70.812 36.656 1 17.09 12 MET B C 1
ATOM 1575 O O . MET B 1 12 ? 10.016 -70.5 36.125 1 17.09 12 MET B O 1
ATOM 1579 N N . THR B 1 13 ? 11.195 -70.812 38.031 1 16.05 13 THR B N 1
ATOM 1580 C CA . THR B 1 13 ? 10.602 -70.75 39.375 1 16.05 13 THR B CA 1
ATOM 1581 C C . THR B 1 13 ? 10.062 -69.375 39.688 1 16.05 13 THR B C 1
ATOM 1583 O O . THR B 1 13 ? 8.922 -69.188 40.125 1 16.05 13 THR B O 1
ATOM 1586 N N . SER B 1 14 ? 10.977 -68.375 39.938 1 16.33 14 SER B N 1
ATOM 1587 C CA . SER B 1 14 ? 11.047 -67.875 41.312 1 16.33 14 SER B CA 1
ATOM 1588 C C . SER B 1 14 ? 9.844 -67 41.656 1 16.33 14 SER B C 1
ATOM 1590 O O . SER B 1 14 ? 9.109 -66.562 40.781 1 16.33 14 SER B O 1
ATOM 1592 N N . GLY B 1 15 ? 9.969 -66.25 42.812 1 15.37 15 GLY B N 1
ATOM 1593 C CA . GLY B 1 15 ? 9.508 -66.062 44.188 1 15.37 15 GLY B CA 1
ATOM 1594 C C . GLY B 1 15 ? 8.562 -64.875 44.344 1 15.37 15 GLY B C 1
ATOM 1595 O O . GLY B 1 15 ? 7.469 -65 44.906 1 15.37 15 GLY B O 1
ATOM 1596 N N . LEU B 1 16 ? 9.109 -63.531 44.438 1 16.67 16 LEU B N 1
ATOM 1597 C CA . LEU B 1 16 ? 9.008 -62.781 45.656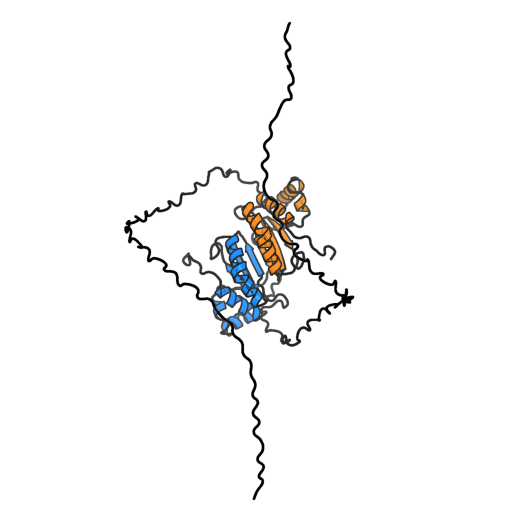 1 16.67 16 LEU B CA 1
ATOM 1598 C C . LEU B 1 16 ? 7.621 -62.156 45.812 1 16.67 16 LEU B C 1
ATOM 1600 O O . LEU B 1 16 ? 6.934 -61.938 44.812 1 16.67 16 LEU B O 1
ATOM 1604 N N . ASP B 1 17 ? 7.348 -61.5 47.031 1 15.86 17 ASP B N 1
ATOM 1605 C CA . ASP B 1 17 ? 6.543 -61.406 48.25 1 15.86 17 ASP B CA 1
ATOM 1606 C C . ASP B 1 17 ? 5.531 -60.281 48.156 1 15.86 17 ASP B C 1
ATOM 1608 O O . ASP B 1 17 ? 4.336 -60.469 48.344 1 15.86 17 ASP B O 1
ATOM 1612 N N . GLN B 1 18 ? 6.023 -59 48.344 1 16.36 18 GLN B N 1
ATOM 1613 C CA . GLN B 1 18 ? 5.664 -58.281 49.562 1 16.36 18 GLN B CA 1
ATOM 1614 C C . GLN B 1 18 ? 4.281 -57.656 49.438 1 16.36 18 GLN B C 1
ATOM 1616 O O . GLN B 1 18 ? 3.783 -57.438 48.312 1 16.36 18 GLN B O 1
ATOM 1621 N N . ARG B 1 19 ? 3.834 -56.844 50.531 1 16.36 19 ARG B N 1
ATOM 1622 C CA . ARG B 1 19 ? 2.783 -56.688 51.531 1 16.36 19 ARG B CA 1
ATOM 1623 C C . ARG B 1 19 ? 1.863 -55.531 51.219 1 16.36 19 ARG B C 1
ATOM 1625 O O . ARG B 1 19 ? 0.801 -55.375 51.812 1 16.36 19 ARG B O 1
ATOM 1632 N N . VAL B 1 20 ? 2.102 -54.688 50.188 1 17.59 20 VAL B N 1
ATOM 1633 C CA . VAL B 1 20 ? 1.789 -53.375 50.688 1 17.59 20 VAL B CA 1
ATOM 1634 C C . VAL B 1 20 ? 0.298 -53.281 51.031 1 17.59 20 VAL B C 1
ATOM 1636 O O . VAL B 1 20 ? -0.537 -53.781 50.281 1 17.59 20 VAL B O 1
ATOM 1639 N N . GLY B 1 21 ? 0.007 -52.625 52.188 1 15.89 21 GLY B N 1
ATOM 1640 C CA . GLY B 1 21 ? -0.994 -52.469 53.219 1 15.89 21 GLY B CA 1
ATOM 1641 C C . GLY B 1 21 ? -2.264 -51.812 52.75 1 15.89 21 GLY B C 1
ATOM 1642 O O . GLY B 1 21 ? -2.547 -51.781 51.562 1 15.89 21 GLY B O 1
ATOM 1643 N N . THR B 1 22 ? -2.605 -50.625 53.438 1 16.55 22 THR B N 1
ATOM 1644 C CA . THR B 1 22 ? -3.619 -50.375 54.469 1 16.55 22 THR B CA 1
ATOM 1645 C C . THR B 1 22 ? -4.855 -49.719 53.844 1 16.55 22 THR B C 1
ATOM 1647 O O . THR B 1 22 ? -5.977 -50.188 54.062 1 16.55 22 THR B O 1
ATOM 1650 N N . ARG B 1 23 ? -4.824 -48.344 53.656 1 17.92 23 ARG B N 1
ATOM 1651 C CA . ARG B 1 23 ? -5.672 -47.531 54.5 1 17.92 23 ARG B CA 1
ATOM 1652 C C . ARG B 1 23 ? -7.066 -47.375 53.906 1 17.92 23 ARG B C 1
ATOM 1654 O O . ARG B 1 23 ? -7.23 -47.344 52.688 1 17.92 23 ARG B O 1
ATOM 1661 N N . VAL B 1 24 ? -8.109 -47.375 54.75 1 18.27 24 VAL B N 1
ATOM 1662 C CA . VAL B 1 24 ? -9.555 -47.562 54.875 1 18.27 24 VAL B CA 1
ATOM 1663 C C . VAL B 1 24 ? -10.266 -46.281 54.469 1 18.27 24 VAL B C 1
ATOM 1665 O O . VAL B 1 24 ? -11.141 -45.781 55.188 1 18.27 24 VAL B O 1
ATOM 1668 N N . ALA B 1 25 ? -9.656 -45.406 53.594 1 18 25 ALA B N 1
ATOM 1669 C CA . ALA B 1 25 ? -10.266 -44.094 53.875 1 18 25 ALA B CA 1
ATOM 1670 C C . ALA B 1 25 ? -11.781 -44.156 53.688 1 18 25 ALA B C 1
ATOM 1672 O O . ALA B 1 25 ? -12.281 -44.875 52.812 1 18 25 ALA B O 1
ATOM 1673 N N . GLU B 1 26 ? -12.492 -43.625 54.719 1 18.95 26 GLU B N 1
ATOM 1674 C CA . GLU B 1 26 ? -13.859 -43.5 55.219 1 18.95 26 GLU B CA 1
ATOM 1675 C C . GLU B 1 26 ? -14.719 -42.656 54.312 1 18.95 26 GLU B C 1
ATOM 1677 O O . GLU B 1 26 ? -14.258 -41.656 53.75 1 18.95 26 GLU B O 1
ATOM 1682 N N . GLY B 1 27 ? -15.68 -43.188 53.594 1 19.78 27 GLY B N 1
ATOM 1683 C CA . GLY B 1 27 ? -16.672 -42.75 52.625 1 19.78 27 GLY B CA 1
ATOM 1684 C C . GLY B 1 27 ? -17.656 -41.75 53.188 1 19.78 27 GLY B C 1
ATOM 1685 O O . GLY B 1 27 ? -18.625 -42.094 53.844 1 19.78 27 GLY B O 1
ATOM 1686 N N . SER B 1 28 ? -17 -40.594 53.75 1 19.09 28 SER B N 1
ATOM 1687 C CA . SER B 1 28 ? -17.984 -39.75 54.438 1 19.09 28 SER B CA 1
ATOM 1688 C C . SER B 1 28 ? -19.188 -39.438 53.562 1 19.09 28 SER B C 1
ATOM 1690 O O . SER B 1 28 ? -19.094 -39.531 52.344 1 19.09 28 SER B O 1
ATOM 1692 N N . VAL B 1 29 ? -20.312 -39.094 54.219 1 20.75 29 VAL B N 1
ATOM 1693 C CA . VAL B 1 29 ? -21.766 -39.062 54.25 1 20.75 29 VAL B CA 1
ATOM 1694 C C . VAL B 1 29 ? -22.266 -37.844 53.469 1 20.75 29 VAL B C 1
ATOM 1696 O O . VAL B 1 29 ? -23.203 -37.156 53.938 1 20.75 29 VAL B O 1
ATOM 1699 N N . MET B 1 30 ? -21.547 -37.281 52.5 1 20.02 30 MET B N 1
ATOM 1700 C CA . MET B 1 30 ? -21.969 -35.906 52.281 1 20.02 30 MET B CA 1
ATOM 1701 C C . MET B 1 30 ? -23.469 -35.812 51.938 1 20.02 30 MET B C 1
ATOM 1703 O O . MET B 1 30 ? -23.969 -36.625 51.188 1 20.02 30 MET B O 1
ATOM 1707 N N . THR B 1 31 ? -24.219 -35.062 52.75 1 20.44 31 THR B N 1
ATOM 1708 C CA . THR B 1 31 ? -25.594 -34.688 53 1 20.44 31 THR B CA 1
ATOM 1709 C C . THR B 1 31 ? -26.188 -33.969 51.781 1 20.44 31 THR B C 1
ATOM 1711 O O . THR B 1 31 ? -25.531 -33.125 51.156 1 20.44 31 THR B O 1
ATOM 1714 N N . VAL B 1 32 ? -27.297 -34.406 51.25 1 21.55 32 VAL B N 1
ATOM 1715 C CA . VAL B 1 32 ? -28.141 -34.188 50.094 1 21.55 32 VAL B CA 1
ATOM 1716 C C . VAL B 1 32 ? -28.797 -32.812 50.188 1 21.55 32 VAL B C 1
ATOM 1718 O O . VAL B 1 32 ? -29.641 -32.562 51.031 1 21.55 32 VAL B O 1
ATOM 1721 N N . ARG B 1 33 ? -27.938 -31.703 50.188 1 20.59 33 ARG B N 1
ATOM 1722 C CA . ARG B 1 33 ? -28.609 -30.438 50.438 1 20.59 33 ARG B CA 1
ATOM 1723 C C . ARG B 1 33 ? -29.766 -30.219 49.469 1 20.59 33 ARG B C 1
ATOM 1725 O O . ARG B 1 33 ? -29.703 -30.688 48.312 1 20.59 33 ARG B O 1
ATOM 1732 N N . GLU B 1 34 ? -30.891 -29.781 50 1 23.44 34 GLU B N 1
ATOM 1733 C CA . GLU B 1 34 ? -32.281 -29.484 49.625 1 23.44 34 GLU B CA 1
ATOM 1734 C C . GLU B 1 34 ? -32.344 -28.344 48.594 1 23.44 34 GLU B C 1
ATOM 1736 O O . GLU B 1 34 ? -31.891 -27.234 48.875 1 23.44 34 GLU B O 1
ATOM 1741 N N . TYR B 1 35 ? -31.938 -28.516 47.344 1 22.2 35 TYR B N 1
ATOM 1742 C CA . TYR B 1 35 ? -31.969 -27.469 46.312 1 22.2 35 TYR B CA 1
ATOM 1743 C C . TYR B 1 35 ? -33.375 -26.891 46.156 1 22.2 35 TYR B C 1
ATOM 1745 O O . TYR B 1 35 ? -34.312 -27.609 45.812 1 22.2 35 TYR B O 1
ATOM 1753 N N . THR B 1 36 ? -33.719 -26 47.125 1 20.98 36 THR B N 1
ATOM 1754 C CA . THR B 1 36 ? -35 -25.297 47.062 1 20.98 36 THR B CA 1
ATOM 1755 C C . THR B 1 36 ? -35.188 -24.625 45.719 1 20.98 36 THR B C 1
ATOM 1757 O O . THR B 1 36 ? -34.25 -24.031 45.156 1 20.98 36 THR B O 1
ATOM 1760 N N . THR B 1 37 ? -36.281 -24.922 45.031 1 23.12 37 THR B N 1
ATOM 1761 C CA . THR B 1 37 ? -36.875 -24.703 43.719 1 23.12 37 THR B CA 1
ATOM 1762 C C . THR B 1 37 ? -37.219 -23.234 43.531 1 23.12 37 THR B C 1
ATOM 1764 O O . THR B 1 37 ? -37.844 -22.859 42.531 1 23.12 37 THR B O 1
ATOM 1767 N N . SER B 1 38 ? -36.406 -22.219 44.125 1 22.47 38 SER B N 1
ATOM 1768 C CA . SER B 1 38 ? -37.125 -20.953 44.125 1 22.47 38 SER B CA 1
ATOM 1769 C C . SER B 1 38 ? -37.594 -20.562 42.719 1 22.47 38 SER B C 1
ATOM 1771 O O . SER B 1 38 ? -37.094 -21.094 41.75 1 22.47 38 SER B O 1
ATOM 1773 N N . SER B 1 39 ? -38.438 -19.375 42.688 1 23.09 39 SER B N 1
ATOM 1774 C CA . SER B 1 39 ? -39.5 -18.656 42 1 23.09 39 SER B CA 1
ATOM 1775 C C . SER B 1 39 ? -39 -18.047 40.719 1 23.09 39 SER B C 1
ATOM 1777 O O . SER B 1 39 ? -37.844 -17.594 40.625 1 23.09 39 SER B O 1
ATOM 1779 N N . SER B 1 40 ? -39.625 -18.344 39.594 1 24.03 40 SER B N 1
ATOM 1780 C CA . SER B 1 40 ? -39.562 -18.109 38.156 1 24.03 40 SER B CA 1
ATOM 1781 C C . SER B 1 40 ? -39.719 -16.641 37.844 1 24.03 40 SER B C 1
ATOM 1783 O O . SER B 1 40 ? -40.125 -16.281 36.719 1 24.03 40 SER B O 1
ATOM 1785 N N . SER B 1 41 ? -39.125 -15.664 38.594 1 22.75 41 SER B N 1
ATOM 1786 C CA . SER B 1 41 ? -39.562 -14.297 38.312 1 22.75 41 SER B CA 1
ATOM 1787 C C . SER B 1 41 ? -39.344 -13.953 36.844 1 22.75 41 SER B C 1
ATOM 1789 O O . SER B 1 41 ? -38.375 -14.391 36.25 1 22.75 41 SER B O 1
ATOM 1791 N N . SER B 1 42 ? -40.438 -13.562 36.156 1 26.09 42 SER B N 1
ATOM 1792 C CA . SER B 1 42 ? -40.781 -13.133 34.781 1 26.09 42 SER B CA 1
ATOM 1793 C C . SER B 1 42 ? -39.938 -11.93 34.375 1 26.09 42 SER B C 1
ATOM 1795 O O . SER B 1 42 ? -40.062 -10.844 34.938 1 26.09 42 SER B O 1
ATOM 1797 N N . GLY B 1 43 ? -38.656 -12.055 34.344 1 22.67 43 GLY B N 1
ATOM 1798 C CA . GLY B 1 43 ? -37.812 -10.891 34.062 1 22.67 43 GLY B CA 1
ATOM 1799 C C . GLY B 1 43 ? -38.125 -10.219 32.75 1 22.67 43 GLY B C 1
ATOM 1800 O O . GLY B 1 43 ? -38.219 -10.883 31.719 1 22.67 43 GLY B O 1
ATOM 1801 N N . ARG B 1 44 ? -39 -9.125 32.781 1 25.12 44 ARG B N 1
ATOM 1802 C CA . ARG B 1 44 ? -39.344 -8.172 31.719 1 25.12 44 ARG B CA 1
ATOM 1803 C C . ARG B 1 44 ? -38.062 -7.703 31 1 25.12 44 ARG B C 1
ATOM 1805 O O . ARG B 1 44 ? -37.156 -7.18 31.625 1 25.12 44 ARG B O 1
ATOM 1812 N N . VAL B 1 45 ? -37.656 -8.461 30.062 1 26.84 45 VAL B N 1
ATOM 1813 C CA . VAL B 1 45 ? -36.594 -8.047 29.125 1 26.84 45 VAL B CA 1
ATOM 1814 C C . VAL B 1 45 ? -36.906 -6.641 28.609 1 26.84 45 VAL B C 1
ATOM 1816 O O . VAL B 1 45 ? -37.906 -6.418 27.938 1 26.84 45 VAL B O 1
ATOM 1819 N N . GLY B 1 46 ? -36.844 -5.633 29.5 1 23.36 46 GLY B N 1
ATOM 1820 C CA . GLY B 1 46 ? -36.938 -4.27 29.016 1 23.36 46 GLY B CA 1
ATOM 1821 C C . GLY B 1 46 ? -36.125 -4.016 27.766 1 23.36 46 GLY B C 1
ATOM 1822 O O . GLY B 1 46 ? -34.969 -4.492 27.672 1 23.36 46 GLY B O 1
ATOM 1823 N N . GLU B 1 47 ? -36.781 -4.004 26.609 1 26.89 47 GLU B N 1
ATOM 1824 C CA . GLU B 1 47 ? -36.25 -3.564 25.312 1 26.89 47 GLU B CA 1
ATOM 1825 C C . GLU B 1 47 ? -35.5 -2.256 25.438 1 26.89 47 GLU B C 1
ATOM 1827 O O . GLU B 1 47 ? -36.094 -1.184 25.547 1 26.89 47 GLU B O 1
ATOM 1832 N N . ALA B 1 48 ? -34.531 -2.096 26.328 1 26.23 48 ALA B N 1
ATOM 1833 C CA . ALA B 1 48 ? -33.781 -0.843 26.234 1 26.23 48 ALA B CA 1
ATOM 1834 C C . ALA B 1 48 ? -33.312 -0.58 24.812 1 26.23 48 ALA B C 1
ATOM 1836 O O . ALA B 1 48 ? -32.438 -1.295 24.297 1 26.23 48 ALA B O 1
ATOM 1837 N N . CYS B 1 49 ? -34.156 -0.298 23.906 1 27.95 49 CYS B N 1
ATOM 1838 C CA . CYS B 1 49 ? -33.719 0.323 22.656 1 27.95 49 CYS B CA 1
ATOM 1839 C C . CYS B 1 49 ? -32.688 1.388 22.906 1 27.95 49 CYS B C 1
ATOM 1841 O O . CYS B 1 49 ? -32.938 2.381 23.594 1 27.95 49 CYS B O 1
ATOM 1843 N N . ARG B 1 50 ? -31.484 0.911 23.219 1 26.73 50 ARG B N 1
ATOM 1844 C CA . ARG B 1 50 ? -30.406 1.886 23.266 1 26.73 50 ARG B CA 1
ATOM 1845 C C . ARG B 1 50 ? -30.562 2.951 22.188 1 26.73 50 ARG B C 1
ATOM 1847 O O . ARG B 1 50 ? -30.625 2.635 21 1 26.73 50 ARG B O 1
ATOM 1854 N N . GLU B 1 51 ? -31.375 3.932 22.547 1 29.19 51 GLU B N 1
ATOM 1855 C CA . GLU B 1 51 ? -31.281 5.148 21.75 1 29.19 51 GLU B CA 1
ATOM 1856 C C . GLU B 1 51 ? -29.844 5.414 21.297 1 29.19 51 GLU B C 1
ATOM 1858 O O . GLU B 1 51 ? -28.938 5.441 22.125 1 29.19 51 GLU B O 1
ATOM 1863 N N . GLU B 1 52 ? -29.438 4.836 20.109 1 33.25 52 GLU B N 1
ATOM 1864 C CA . GLU B 1 52 ? -28.234 5.359 19.469 1 33.25 52 GLU B CA 1
ATOM 1865 C C . GLU B 1 52 ? -28.078 6.855 19.719 1 33.25 52 GLU B C 1
ATOM 1867 O O . GLU B 1 52 ? -28.906 7.656 19.281 1 33.25 52 GLU B O 1
ATOM 1872 N N . SER B 1 53 ? -27.828 7.234 20.938 1 31.97 53 SER B N 1
ATOM 1873 C CA . SER B 1 53 ? -27.5 8.633 21.219 1 31.97 53 SER B CA 1
ATOM 1874 C C . SER B 1 53 ? -26.734 9.266 20.062 1 31.97 53 SER B C 1
ATOM 1876 O O . SER B 1 53 ? -25.734 8.727 19.594 1 31.97 53 SER B O 1
ATOM 1878 N N . ALA B 1 54 ? -27.453 9.953 19.219 1 35.31 54 ALA B N 1
ATOM 1879 C CA . ALA B 1 54 ? -26.812 10.938 18.359 1 35.31 54 ALA B CA 1
ATOM 1880 C C . ALA B 1 54 ? -25.609 11.578 19.047 1 35.31 54 ALA B C 1
ATOM 1882 O O . ALA B 1 54 ? -25.766 12.328 20.016 1 35.31 54 ALA B O 1
ATOM 1883 N N . ARG B 1 55 ? -24.547 10.844 19.219 1 35.84 55 ARG B N 1
ATOM 1884 C CA . ARG B 1 55 ? -23.375 11.641 19.562 1 35.84 55 ARG B CA 1
ATOM 1885 C C . ARG B 1 55 ? -23.438 13.016 18.922 1 35.84 55 ARG B C 1
ATOM 1887 O O . ARG B 1 55 ? -23.406 13.133 17.688 1 35.84 55 ARG B O 1
ATOM 1894 N N . ILE B 1 56 ? -24.172 13.883 19.453 1 35.69 56 ILE B N 1
ATOM 1895 C CA . ILE B 1 56 ? -23.953 15.281 19.109 1 35.69 56 ILE B CA 1
ATOM 1896 C C . ILE B 1 56 ? -22.469 15.547 18.891 1 35.69 56 ILE B C 1
ATOM 1898 O O . ILE B 1 56 ? -21.656 15.328 19.781 1 35.69 56 ILE B O 1
ATOM 1902 N N . LEU B 1 57 ? -22.016 15.367 17.688 1 37.91 57 LEU B N 1
ATOM 1903 C CA . LEU B 1 57 ? -20.719 16.016 17.453 1 37.91 57 LEU B CA 1
ATOM 1904 C C . LEU B 1 57 ? -20.562 17.266 18.312 1 37.91 57 LEU B C 1
ATOM 1906 O O . LEU B 1 57 ? -21.453 18.125 18.312 1 37.91 57 LEU B O 1
ATOM 1910 N N . GLU B 1 58 ? -20.031 17.156 19.453 1 40.66 58 GLU B N 1
ATOM 1911 C CA . GLU B 1 58 ? -19.719 18.406 20.156 1 40.66 58 GLU B CA 1
ATOM 1912 C C . GLU B 1 58 ? -19.344 19.5 19.156 1 40.66 58 GLU B C 1
ATOM 1914 O O . GLU B 1 58 ? -18.578 19.266 18.219 1 40.66 58 GLU B O 1
ATOM 1919 N N . PRO B 1 59 ? -20.078 20.516 18.953 1 42.31 59 PRO B N 1
ATOM 1920 C CA . PRO B 1 59 ? -19.734 21.656 18.094 1 42.31 59 PRO B CA 1
ATOM 1921 C C . PRO B 1 59 ? -18.266 22.062 18.219 1 42.31 59 PRO B C 1
ATOM 1923 O O . PRO B 1 59 ? -17.859 23.062 17.609 1 42.31 59 PRO B O 1
ATOM 1926 N N . GLY B 1 60 ? -17.609 21.688 19.266 1 43.91 60 GLY B N 1
ATOM 1927 C CA . GLY B 1 60 ? -16.328 22.328 19.516 1 43.91 60 GLY B CA 1
ATOM 1928 C C . GLY B 1 60 ? -15.273 21.984 18.484 1 43.91 60 GLY B C 1
ATOM 1929 O O . GLY B 1 60 ? -14.078 22.203 18.719 1 43.91 60 GLY B O 1
ATOM 1930 N N . ARG B 1 61 ? -15.406 20.922 17.656 1 48.75 61 ARG B N 1
ATOM 1931 C CA . ARG B 1 61 ? -14.328 20.891 16.688 1 48.75 61 ARG B CA 1
ATOM 1932 C C . ARG B 1 61 ? -14.18 22.234 15.992 1 48.75 61 ARG B C 1
ATOM 1934 O O . ARG B 1 61 ? -15.125 22.734 15.383 1 48.75 61 ARG B O 1
ATOM 1941 N N . SER B 1 62 ? -13.492 23.172 16.547 1 47.53 62 SER B N 1
ATOM 1942 C CA . SER B 1 62 ? -13.188 24.469 15.93 1 47.53 62 SER B CA 1
ATOM 1943 C C . SER B 1 62 ? -13.266 24.375 14.414 1 47.53 62 SER B C 1
ATOM 1945 O O . SER B 1 62 ? -12.688 23.484 13.805 1 47.53 62 SER B O 1
ATOM 1947 N N . THR B 1 63 ? -14.344 24.797 13.742 1 56.88 63 THR B N 1
ATOM 1948 C CA . THR B 1 63 ? -14.695 25 12.336 1 56.88 63 THR B CA 1
ATOM 1949 C C . THR B 1 63 ? -13.547 25.656 11.578 1 56.88 63 THR B C 1
ATOM 1951 O O . THR B 1 63 ? -13.727 26.125 10.453 1 56.88 63 THR B O 1
ATOM 1954 N N . LYS B 1 64 ? -12.477 25.953 12.328 1 68.88 64 LYS B N 1
ATOM 1955 C CA . LYS B 1 64 ? -11.469 26.688 11.57 1 68.88 64 LYS B CA 1
ATOM 1956 C C . LYS B 1 64 ? -10.82 25.797 10.516 1 68.88 64 LYS B C 1
ATOM 1958 O O . LYS B 1 64 ? -10.453 24.656 10.789 1 68.88 64 LYS B O 1
ATOM 1963 N N . VAL B 1 65 ? -11 26.203 9.336 1 80.31 65 VAL B N 1
ATOM 1964 C CA . VAL B 1 65 ? -10.344 25.594 8.188 1 80.31 65 VAL B 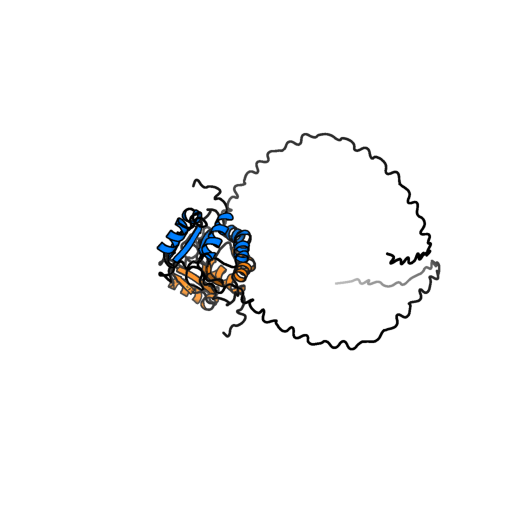CA 1
ATOM 1965 C C . VAL B 1 65 ? -8.828 25.594 8.398 1 80.31 65 VAL B C 1
ATOM 1967 O O . VAL B 1 65 ? -8.242 26.625 8.742 1 80.31 65 VAL B O 1
ATOM 1970 N N . PRO B 1 66 ? -8.258 24.516 8.414 1 88.38 66 PRO B N 1
ATOM 1971 C CA . PRO B 1 66 ? -6.809 24.469 8.602 1 88.38 66 PRO B CA 1
ATOM 1972 C C . PRO B 1 66 ? -6.047 25.188 7.492 1 88.38 66 PRO B C 1
ATOM 1974 O O . PRO B 1 66 ? -6.602 25.438 6.418 1 88.38 66 PRO B O 1
ATOM 1977 N N . ARG B 1 67 ? -4.918 25.625 7.852 1 94.19 67 ARG B N 1
ATOM 1978 C CA . ARG B 1 67 ? -4.023 26.156 6.828 1 94.19 67 ARG B CA 1
ATOM 1979 C C . ARG B 1 67 ? -3.789 25.125 5.723 1 94.19 67 ARG B C 1
ATOM 1981 O O . ARG B 1 67 ? -3.555 23.953 6 1 94.19 67 ARG B O 1
ATOM 1988 N N . LEU B 1 68 ? -3.869 25.594 4.488 1 96.75 68 LEU B N 1
ATOM 1989 C CA . LEU B 1 68 ? -3.691 24.719 3.332 1 96.75 68 LEU B CA 1
ATOM 1990 C C . LEU B 1 68 ? -2.365 25 2.635 1 96.75 68 LEU B C 1
ATOM 1992 O O . LEU B 1 68 ? -1.977 26.172 2.48 1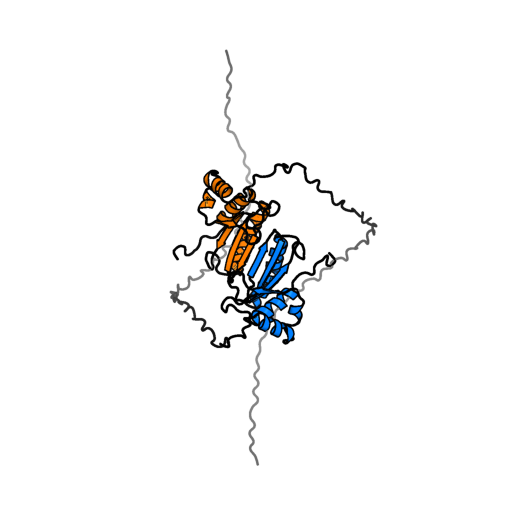 96.75 68 LEU B O 1
ATOM 1996 N N . TYR B 1 69 ? -1.655 24.031 2.361 1 97.06 69 TYR B N 1
ATOM 1997 C CA . TYR B 1 69 ? -0.466 24.094 1.52 1 97.06 69 TYR B CA 1
ATOM 1998 C C . TYR B 1 69 ? -0.703 23.375 0.19 1 97.06 69 TYR B C 1
ATOM 2000 O O . TYR B 1 69 ? -0.706 22.156 0.126 1 97.06 69 TYR B O 1
ATOM 2008 N N . THR B 1 70 ? -0.856 24.156 -0.923 1 95.81 70 THR B N 1
ATOM 2009 C CA . THR B 1 70 ? -1.357 23.578 -2.168 1 95.81 70 THR B CA 1
ATOM 2010 C C . THR B 1 70 ? -0.271 23.578 -3.24 1 95.81 70 THR B C 1
ATOM 2012 O O . THR B 1 70 ? -0.422 22.953 -4.285 1 95.81 70 THR B O 1
ATOM 2015 N N . THR B 1 71 ? 0.793 24.297 -2.963 1 96.25 71 THR B N 1
ATOM 2016 C CA . THR B 1 71 ? 1.877 24.359 -3.938 1 96.25 71 THR B CA 1
ATOM 2017 C C . THR B 1 71 ? 3.188 23.891 -3.322 1 96.25 71 THR B C 1
ATOM 2019 O O . THR B 1 71 ? 3.342 23.891 -2.1 1 96.25 71 THR B O 1
ATOM 2022 N N . ARG B 1 72 ? 4.043 23.438 -4.219 1 96.62 72 ARG B N 1
ATOM 2023 C CA . ARG B 1 72 ? 5.379 23.062 -3.766 1 96.62 72 ARG B CA 1
ATOM 2024 C C . ARG B 1 72 ? 6.039 24.203 -2.992 1 96.62 72 ARG B C 1
ATOM 2026 O O . ARG B 1 72 ? 6.652 23.969 -1.949 1 96.62 72 ARG B O 1
ATOM 2033 N N . GLU B 1 73 ? 5.918 25.422 -3.477 1 96.44 73 GLU B N 1
ATOM 2034 C CA . GLU B 1 73 ? 6.531 26.594 -2.861 1 96.44 73 GLU B CA 1
ATOM 2035 C C . GLU B 1 73 ? 6 26.812 -1.448 1 96.44 73 GLU B C 1
ATOM 2037 O O . GLU B 1 73 ? 6.77 27.109 -0.532 1 96.44 73 GLU B O 1
ATOM 2042 N N . SER B 1 74 ? 4.691 26.672 -1.316 1 96.62 74 SER B N 1
ATOM 2043 C CA . SER B 1 74 ? 4.102 26.891 0 1 96.62 74 SER B CA 1
ATOM 2044 C C . SER B 1 74 ? 4.574 25.844 0.999 1 96.62 74 SER B C 1
ATOM 2046 O O . SER B 1 74 ? 4.762 26.141 2.18 1 96.62 74 SER B O 1
ATOM 2048 N N . VAL B 1 75 ? 4.777 24.625 0.567 1 97.69 75 VAL B N 1
ATOM 2049 C CA . VAL B 1 75 ? 5.266 23.547 1.432 1 97.69 75 VAL B CA 1
ATOM 2050 C C . VAL B 1 75 ? 6.727 23.812 1.802 1 97.69 75 VAL B C 1
ATOM 2052 O O . VAL B 1 75 ? 7.098 23.734 2.975 1 97.69 75 VAL B O 1
ATOM 2055 N N . GLU B 1 76 ? 7.477 24.141 0.8 1 96.75 76 GLU B N 1
ATOM 2056 C CA . GLU B 1 76 ? 8.883 24.438 1.041 1 96.75 76 GLU B CA 1
ATOM 2057 C C . GLU B 1 76 ? 9.039 25.594 2.039 1 96.75 76 GLU B C 1
ATOM 2059 O O . GLU B 1 76 ? 9.891 25.531 2.928 1 96.75 76 GLU B O 1
ATOM 2064 N N . GLU B 1 77 ? 8.258 26.609 1.869 1 96.44 77 GLU B N 1
ATOM 2065 C CA . GLU B 1 77 ? 8.289 27.734 2.797 1 96.44 77 GLU B CA 1
ATOM 2066 C C . GLU B 1 77 ? 7.934 27.297 4.215 1 96.44 77 GLU B C 1
ATOM 2068 O O . GLU B 1 77 ? 8.57 27.719 5.18 1 96.44 77 GLU B O 1
ATOM 2073 N N . ALA B 1 78 ? 6.898 26.469 4.289 1 95.88 78 ALA B N 1
ATOM 2074 C CA . ALA B 1 78 ? 6.504 25.953 5.598 1 95.88 78 ALA B CA 1
ATOM 2075 C C . ALA B 1 78 ? 7.641 25.172 6.246 1 95.88 78 ALA B C 1
ATOM 2077 O O . ALA B 1 78 ? 7.91 25.328 7.438 1 95.88 78 ALA B O 1
ATOM 2078 N N . LEU B 1 79 ? 8.305 24.344 5.508 1 95.44 79 LEU B N 1
ATOM 2079 C CA . LEU B 1 79 ? 9.383 23.5 6.02 1 95.44 79 LEU B CA 1
ATOM 2080 C C . LEU B 1 79 ? 10.602 24.344 6.383 1 95.44 79 LEU B C 1
ATOM 2082 O O . LEU B 1 79 ? 11.367 23.984 7.277 1 95.44 79 LEU B O 1
ATOM 2086 N N . ARG B 1 80 ? 10.75 25.406 5.777 1 93.06 80 ARG B N 1
ATOM 2087 C CA . ARG B 1 80 ? 11.906 26.266 5.992 1 93.06 80 ARG B CA 1
ATOM 2088 C C . ARG B 1 80 ? 11.656 27.234 7.145 1 93.06 80 ARG B C 1
ATOM 2090 O O . ARG B 1 80 ? 12.531 27.438 7.988 1 93.06 80 ARG B O 1
ATOM 2097 N N . SER B 1 81 ? 10.492 27.844 7.203 1 93.75 81 SER B N 1
ATOM 2098 C CA . SER B 1 81 ? 10.234 28.969 8.078 1 93.75 81 SER B CA 1
ATOM 2099 C C . SER B 1 81 ? 9.648 28.516 9.414 1 93.75 81 SER B C 1
ATOM 2101 O O . SER B 1 81 ? 9.828 29.188 10.438 1 93.75 81 SER B O 1
ATOM 2103 N N . ASP B 1 82 ? 8.859 27.469 9.344 1 94 82 ASP B N 1
ATOM 2104 C CA . ASP B 1 82 ? 8.273 26.984 10.586 1 94 82 ASP B CA 1
ATOM 2105 C C . ASP B 1 82 ? 9.211 26 11.289 1 94 82 ASP B C 1
ATOM 2107 O O . ASP B 1 82 ? 9.453 24.891 10.789 1 94 82 ASP B O 1
ATOM 2111 N N . GLN B 1 83 ? 9.711 26.406 12.414 1 94.19 83 GLN B N 1
ATOM 2112 C CA . GLN B 1 83 ? 10.688 25.625 13.164 1 94.19 83 GLN B CA 1
ATOM 2113 C C . GLN B 1 83 ? 10.125 24.266 13.547 1 94.19 83 GLN B C 1
ATOM 2115 O O . GLN B 1 83 ? 10.867 23.281 13.664 1 94.19 83 GLN B O 1
ATOM 2120 N N . ARG B 1 84 ? 8.852 24.188 13.688 1 94.38 84 ARG B N 1
ATOM 2121 C CA . ARG B 1 84 ? 8.195 22.938 14.07 1 94.38 84 ARG B CA 1
ATOM 2122 C C . ARG B 1 84 ? 8.422 21.859 13.023 1 94.38 84 ARG B C 1
ATOM 2124 O O . ARG B 1 84 ? 8.414 20.672 13.336 1 94.38 84 ARG B O 1
ATOM 2131 N N . TYR B 1 85 ? 8.641 22.281 11.727 1 95.94 85 TYR B N 1
ATOM 2132 C CA . TYR B 1 85 ? 8.641 21.328 10.625 1 95.94 85 TYR B CA 1
ATOM 2133 C C . TYR B 1 85 ? 10.008 21.25 9.969 1 95.94 85 TYR B C 1
ATOM 2135 O O . TYR B 1 85 ? 10.219 20.469 9.039 1 95.94 85 TYR B O 1
ATOM 2143 N N . SER B 1 86 ? 10.945 21.984 10.406 1 94.06 86 SER B N 1
ATOM 2144 C CA . SER B 1 86 ? 12.219 22.172 9.727 1 94.06 86 SER B CA 1
ATOM 2145 C C . SER B 1 86 ? 12.977 20.859 9.578 1 94.06 86 SER B C 1
ATOM 2147 O O . SER B 1 86 ? 13.68 20.656 8.586 1 94.06 86 SER B O 1
ATOM 2149 N N . SER B 1 87 ? 12.805 19.953 10.508 1 95.62 87 SER B N 1
ATOM 2150 C CA . SER B 1 87 ? 13.516 18.688 10.461 1 95.62 87 SER B CA 1
ATOM 2151 C C . SER B 1 87 ? 13.039 17.828 9.289 1 95.62 87 SER B C 1
ATOM 2153 O O . SER B 1 87 ? 13.766 16.938 8.828 1 95.62 87 SER B O 1
ATOM 2155 N N . LEU B 1 88 ? 11.875 18.047 8.82 1 97.19 88 LEU B N 1
ATOM 2156 C CA . LEU B 1 88 ? 11.297 17.25 7.738 1 97.19 88 LEU B CA 1
ATOM 2157 C C . LEU B 1 88 ? 12.055 17.469 6.434 1 97.19 88 LEU B C 1
ATOM 2159 O O . LEU B 1 88 ? 12.102 16.594 5.574 1 97.19 88 LEU B O 1
ATOM 2163 N N . ALA B 1 89 ? 12.594 18.641 6.27 1 91.69 89 ALA B N 1
ATOM 2164 C CA . ALA B 1 89 ? 13.289 19 5.039 1 91.69 89 ALA B CA 1
ATOM 2165 C C . ALA B 1 89 ? 14.492 18.094 4.793 1 91.69 89 ALA B C 1
ATOM 2167 O O . ALA B 1 89 ? 14.867 17.859 3.645 1 91.69 89 ALA B O 1
ATOM 2168 N N . SER B 1 90 ? 15.023 17.469 5.855 1 92.69 90 SER B N 1
ATOM 2169 C CA . SER B 1 90 ? 16.234 16.672 5.723 1 92.69 90 SER B CA 1
ATOM 2170 C C . SER B 1 90 ? 15.977 15.219 6.129 1 92.69 90 SER B C 1
ATOM 2172 O O . SER B 1 90 ? 16.922 14.438 6.273 1 92.69 90 SER B O 1
ATOM 2174 N N . SER B 1 91 ? 14.789 14.867 6.301 1 94.56 91 SER B N 1
ATOM 2175 C CA . SER B 1 91 ? 14.516 13.547 6.859 1 94.56 91 SER B CA 1
ATOM 2176 C C . SER B 1 91 ? 14.047 12.578 5.781 1 94.56 91 SER B C 1
ATOM 2178 O O . SER B 1 91 ? 13.523 11.5 6.09 1 94.56 91 SER B O 1
ATOM 2180 N N . GLY B 1 92 ? 14.164 12.969 4.52 1 95.69 92 GLY B N 1
ATOM 2181 C CA . GLY B 1 92 ? 13.867 12.039 3.439 1 95.69 92 GLY B CA 1
ATOM 2182 C C . GLY B 1 92 ? 12.477 12.219 2.865 1 95.69 92 GLY B C 1
ATOM 2183 O O . GLY B 1 92 ? 12.102 11.547 1.899 1 95.69 92 GLY B O 1
ATOM 2184 N N . TRP B 1 93 ? 11.656 13.094 3.426 1 98.06 93 TRP B N 1
ATOM 2185 C CA . TRP B 1 93 ? 10.367 13.414 2.836 1 98.06 93 TRP B CA 1
ATOM 2186 C C . TRP B 1 93 ? 10.539 14.258 1.573 1 98.06 93 TRP B C 1
ATOM 2188 O O . TRP B 1 93 ? 11.344 15.188 1.545 1 98.06 93 TRP B O 1
ATOM 2198 N N . GLN B 1 94 ? 9.859 13.914 0.569 1 97.75 94 GLN B N 1
ATOM 2199 C CA . GLN B 1 94 ? 9.883 14.641 -0.695 1 97.75 94 GLN B CA 1
ATOM 2200 C C . GLN B 1 94 ? 8.523 15.258 -0.999 1 97.75 94 GLN B C 1
ATOM 2202 O O . GLN B 1 94 ? 7.484 14.664 -0.691 1 97.75 94 GLN B O 1
ATOM 2207 N N . ILE B 1 95 ? 8.539 16.422 -1.545 1 98 95 ILE B N 1
ATOM 2208 C CA . ILE B 1 95 ? 7.324 17.031 -2.064 1 98 95 ILE B CA 1
ATOM 2209 C C . ILE B 1 95 ? 7.051 16.516 -3.477 1 98 95 ILE B C 1
ATOM 2211 O O . ILE B 1 95 ? 7.875 16.688 -4.375 1 98 95 ILE B O 1
ATOM 2215 N N . ILE B 1 96 ? 5.887 15.898 -3.666 1 97.75 96 ILE B N 1
ATOM 2216 C CA . ILE B 1 96 ? 5.578 15.32 -4.969 1 97.75 96 ILE B CA 1
ATOM 2217 C C . ILE B 1 96 ? 4.223 15.82 -5.453 1 97.75 96 ILE B C 1
ATOM 2219 O O . ILE B 1 96 ? 3.422 16.328 -4.66 1 97.75 96 ILE B O 1
ATOM 2223 N N . SER B 1 97 ? 4.039 15.703 -6.738 1 95.56 97 SER B N 1
ATOM 2224 C CA . SER B 1 97 ? 2.709 15.836 -7.324 1 95.56 97 SER B CA 1
ATOM 2225 C C . SER B 1 97 ? 2.068 14.469 -7.547 1 95.56 97 SER B C 1
ATOM 2227 O O . SER B 1 97 ? 2.742 13.523 -7.961 1 95.56 97 SER B O 1
ATOM 2229 N N . LEU B 1 98 ? 0.834 14.422 -7.301 1 91.75 98 LEU B N 1
ATOM 2230 C CA . LEU B 1 98 ? 0.165 13.133 -7.484 1 91.75 98 LEU B CA 1
ATOM 2231 C C . LEU B 1 98 ? -0.005 12.82 -8.969 1 91.75 98 LEU B C 1
ATOM 2233 O O . LEU B 1 98 ? -0.329 13.711 -9.758 1 91.75 98 LEU B O 1
ATOM 2237 N N . PRO B 1 99 ? 0.195 11.594 -9.312 1 82.94 99 PRO B N 1
ATOM 2238 C CA . PRO B 1 99 ? 0.137 11.234 -10.727 1 82.94 99 PRO B CA 1
ATOM 2239 C C . PRO B 1 99 ? -1.229 11.508 -11.352 1 82.94 99 PRO B C 1
ATOM 2241 O O . PRO B 1 99 ? -1.311 11.984 -12.484 1 82.94 99 PRO B O 1
ATOM 2244 N N . LEU B 1 100 ? -2.297 11.25 -10.617 1 81.12 100 LEU B N 1
ATOM 2245 C CA . LEU B 1 100 ? -3.633 11.398 -11.18 1 81.12 100 LEU B CA 1
ATOM 2246 C C . LEU B 1 100 ? -4.176 12.805 -10.945 1 81.12 100 LEU B C 1
ATOM 2248 O O . LEU B 1 100 ? -5.195 13.18 -11.523 1 81.12 100 LEU B O 1
ATOM 2252 N N . LEU B 1 101 ? -3.529 13.547 -10.055 1 89.31 101 LEU B N 1
ATOM 2253 C CA . LEU B 1 101 ? -3.891 14.922 -9.734 1 89.31 101 LEU B CA 1
ATOM 2254 C C . LEU B 1 101 ? -2.654 15.812 -9.695 1 89.31 101 LEU B C 1
ATOM 2256 O O . LEU B 1 101 ? -2.252 16.281 -8.633 1 89.31 101 LEU B O 1
ATOM 2260 N N . PRO B 1 102 ? -2.197 16.172 -10.805 1 88.44 102 PRO B N 1
ATOM 2261 C CA . PRO B 1 102 ? -0.886 16.812 -10.875 1 88.44 102 PRO B CA 1
ATOM 2262 C C . PRO B 1 102 ? -0.865 18.188 -10.18 1 88.44 102 PRO B C 1
ATOM 2264 O O . PRO B 1 102 ? 0.209 18.703 -9.867 1 88.44 102 PRO B O 1
ATOM 2267 N N . HIS B 1 103 ? -1.966 18.766 -9.898 1 93.44 103 HIS B N 1
ATOM 2268 C CA . HIS B 1 103 ? -2.008 20.078 -9.25 1 93.44 103 HIS B CA 1
ATOM 2269 C C . HIS B 1 103 ? -1.98 19.922 -7.727 1 93.44 103 HIS B C 1
ATOM 2271 O O . HIS B 1 103 ? -1.916 20.922 -7.008 1 93.44 103 HIS B O 1
ATOM 2277 N N . VAL B 1 104 ? -2.074 18.672 -7.332 1 96.25 104 VAL B N 1
ATOM 2278 C CA . VAL B 1 104 ? -2.104 18.406 -5.898 1 96.25 104 VAL B CA 1
ATOM 2279 C C . VAL B 1 104 ? -0.719 17.969 -5.43 1 96.25 104 VAL B C 1
ATOM 2281 O O . VAL B 1 104 ? -0.099 17.094 -6.039 1 96.25 104 VAL B O 1
ATOM 2284 N N . VAL B 1 105 ? -0.262 18.609 -4.32 1 97.31 105 VAL B N 1
ATOM 2285 C CA . VAL B 1 105 ? 1.046 18.25 -3.777 1 97.31 105 VAL B CA 1
ATOM 2286 C C . VAL B 1 105 ? 0.872 17.375 -2.537 1 97.31 105 VAL B C 1
ATOM 2288 O O . VAL B 1 105 ? -0.105 17.531 -1.8 1 97.31 105 VAL B O 1
ATOM 2291 N N . ALA B 1 106 ? 1.803 16.484 -2.338 1 98.44 106 ALA B N 1
ATOM 2292 C CA . ALA B 1 106 ? 1.839 15.57 -1.2 1 98.44 106 ALA B CA 1
ATOM 2293 C C . ALA B 1 106 ? 3.262 15.406 -0.669 1 98.44 106 ALA B C 1
ATOM 2295 O O . ALA B 1 106 ? 4.223 15.812 -1.325 1 98.44 106 ALA B O 1
ATOM 2296 N N . LEU B 1 107 ? 3.389 14.984 0.582 1 98.44 107 LEU B N 1
ATOM 2297 C CA . LEU B 1 107 ? 4.664 14.531 1.124 1 98.44 107 LEU B CA 1
ATOM 2298 C C . LEU B 1 107 ? 4.816 13.023 0.979 1 98.44 107 LEU B C 1
ATOM 2300 O O . LEU B 1 107 ? 3.893 12.266 1.293 1 98.44 107 LEU B O 1
ATOM 2304 N N . GLN B 1 108 ? 5.934 12.656 0.523 1 98.69 108 GLN B N 1
ATOM 2305 C CA . GLN B 1 108 ? 6.16 11.234 0.308 1 98.69 108 GLN B CA 1
ATOM 2306 C C . GLN B 1 108 ? 7.523 10.805 0.847 1 98.69 108 GLN B C 1
ATOM 2308 O O . GLN B 1 108 ? 8.508 11.523 0.691 1 98.69 108 GLN B O 1
ATOM 2313 N N . LYS B 1 109 ? 7.566 9.703 1.459 1 98.44 109 LYS B N 1
ATOM 2314 C CA . LYS B 1 109 ? 8.82 9.086 1.898 1 98.44 109 LYS B CA 1
ATOM 2315 C C . LYS B 1 109 ? 8.875 7.613 1.502 1 98.44 109 LYS B C 1
ATOM 2317 O O . LYS B 1 109 ? 7.914 6.867 1.72 1 98.44 109 LYS B O 1
ATOM 2322 N N . SER B 1 110 ? 9.953 7.246 0.924 1 97.81 110 SER B N 1
ATOM 2323 C CA . SER B 1 110 ? 10.156 5.875 0.461 1 97.81 110 SER B CA 1
ATOM 2324 C C . SER B 1 110 ? 11.297 5.195 1.218 1 97.81 110 SER B C 1
ATOM 2326 O O . SER B 1 110 ? 12.328 5.816 1.481 1 97.81 110 SER B O 1
ATOM 2328 N N . PHE B 1 111 ? 11.062 4.008 1.521 1 97.12 111 PHE B N 1
ATOM 2329 C CA . PHE B 1 111 ? 12.047 3.129 2.143 1 97.12 111 PHE B CA 1
ATOM 2330 C C . PHE B 1 111 ? 12.422 1.986 1.207 1 97.12 111 PHE B C 1
ATOM 2332 O O . PHE B 1 111 ? 11.609 1.092 0.954 1 97.12 111 PHE B O 1
ATOM 2339 N N . PRO B 1 112 ? 13.648 2.045 0.739 1 95.56 112 PRO B N 1
ATOM 2340 C CA . PRO B 1 112 ? 14.047 1.005 -0.211 1 95.56 112 PRO B CA 1
ATOM 2341 C C . PRO B 1 112 ? 14.172 -0.373 0.438 1 95.56 112 PRO B C 1
ATOM 2343 O O . PRO B 1 112 ? 14.141 -0.485 1.666 1 95.56 112 PRO B O 1
ATOM 2346 N N . PRO B 1 113 ? 14.211 -1.392 -0.418 1 93.94 113 PRO B N 1
ATOM 2347 C CA . PRO B 1 113 ? 14.344 -2.75 0.115 1 93.94 113 PRO B CA 1
ATOM 2348 C C . PRO B 1 113 ? 15.492 -2.885 1.114 1 93.94 113 PRO B C 1
ATOM 2350 O O . PRO B 1 113 ? 16.594 -2.377 0.871 1 93.94 113 PRO B O 1
ATOM 2353 N N . ARG B 1 114 ? 15.227 -3.48 2.205 1 90.44 114 ARG B N 1
ATOM 2354 C CA . ARG B 1 114 ? 16.188 -3.836 3.248 1 90.44 114 ARG B CA 1
ATOM 2355 C C . ARG B 1 114 ? 16.656 -2.598 4.004 1 90.44 114 ARG B C 1
ATOM 2357 O O . ARG B 1 114 ? 17.562 -2.682 4.84 1 90.44 114 ARG B O 1
ATOM 2364 N N . GLN B 1 115 ? 16.156 -1.521 3.742 1 90.88 115 GLN B N 1
ATOM 2365 C CA . GLN B 1 115 ? 16.469 -0.26 4.406 1 90.88 115 GLN B CA 1
ATOM 2366 C C . GLN B 1 115 ? 15.195 0.461 4.84 1 90.88 115 GLN B C 1
ATOM 2368 O O . GLN B 1 115 ? 14.711 1.352 4.141 1 90.88 115 GLN B O 1
ATOM 2373 N N . PRO B 1 116 ? 14.695 0.278 5.883 1 92.62 116 PRO B N 1
ATOM 2374 C CA . PRO B 1 116 ? 15.164 -0.576 6.977 1 92.62 116 PRO B CA 1
ATOM 2375 C C . PRO B 1 116 ? 14.508 -1.952 6.98 1 92.62 116 PRO B C 1
ATOM 2377 O O . PRO B 1 116 ? 14.875 -2.818 7.773 1 92.62 116 PRO B O 1
ATOM 2380 N N . PHE B 1 117 ? 13.57 -2.27 6.148 1 95.75 117 PHE B N 1
ATOM 2381 C CA . PHE B 1 117 ? 12.719 -3.451 6.27 1 95.75 117 PHE B CA 1
ATOM 2382 C C . PHE B 1 117 ? 13.266 -4.598 5.43 1 95.75 117 PHE B C 1
ATOM 2384 O O . PHE B 1 117 ? 13.391 -4.48 4.211 1 95.75 117 PHE B O 1
ATOM 2391 N N . GLY B 1 118 ? 13.484 -5.73 6.078 1 95.25 118 GLY B N 1
ATOM 2392 C CA . GLY B 1 118 ? 14.133 -6.859 5.418 1 95.25 118 GLY B CA 1
ATOM 2393 C C . GLY B 1 118 ? 13.148 -7.793 4.742 1 95.25 118 GLY B C 1
ATOM 2394 O O . GLY B 1 118 ? 13.555 -8.703 4.008 1 95.25 118 GLY B O 1
ATOM 2395 N N . SER B 1 119 ? 11.852 -7.559 5.031 1 97.56 119 SER B N 1
ATOM 2396 C CA . SER B 1 119 ? 10.844 -8.461 4.48 1 97.56 119 SER B CA 1
ATOM 2397 C C . SER B 1 119 ? 9.469 -7.805 4.434 1 97.56 119 SER B C 1
ATOM 2399 O O . SER B 1 119 ? 9.258 -6.754 5.047 1 97.56 119 SER B O 1
ATOM 2401 N N . TRP B 1 120 ? 8.625 -8.414 3.613 1 98.44 120 TRP B N 1
ATOM 2402 C CA . TRP B 1 120 ? 7.223 -8.016 3.547 1 98.44 120 TRP B CA 1
ATOM 2403 C C . TRP B 1 120 ? 6.586 -8.039 4.934 1 98.44 120 TRP B C 1
ATOM 2405 O O . TRP B 1 120 ? 5.926 -7.078 5.332 1 98.44 120 TRP B O 1
ATOM 2415 N N . ASP B 1 121 ? 6.887 -9.062 5.695 1 98 121 ASP B N 1
ATOM 2416 C CA . ASP B 1 121 ? 6.348 -9.234 7.039 1 98 121 ASP B CA 1
ATOM 2417 C C . ASP B 1 121 ? 6.906 -8.188 7.996 1 98 121 ASP B C 1
ATOM 2419 O O . ASP B 1 121 ? 6.211 -7.746 8.914 1 98 121 ASP B O 1
ATOM 2423 N N . ALA B 1 122 ? 8.086 -7.84 7.805 1 97.5 122 ALA B N 1
ATOM 2424 C CA . ALA B 1 122 ? 8.688 -6.816 8.656 1 97.5 122 ALA B CA 1
ATOM 2425 C C . ALA B 1 122 ? 7.984 -5.477 8.477 1 97.5 122 ALA B C 1
ATOM 2427 O O . ALA B 1 122 ? 7.777 -4.742 9.445 1 97.5 122 ALA B O 1
ATOM 2428 N N . ILE B 1 123 ? 7.613 -5.16 7.258 1 98.5 123 ILE B N 1
ATOM 2429 C CA . ILE B 1 123 ? 6.883 -3.926 6.996 1 98.5 123 ILE B CA 1
ATOM 2430 C C . ILE B 1 123 ? 5.527 -3.971 7.695 1 98.5 123 ILE B C 1
ATOM 2432 O O . ILE B 1 123 ? 5.148 -3.029 8.398 1 98.5 123 ILE B O 1
ATOM 2436 N N . LEU B 1 124 ? 4.824 -5.09 7.535 1 98.62 124 LEU B N 1
ATOM 2437 C CA . LEU B 1 124 ? 3.504 -5.219 8.141 1 98.62 124 LEU B CA 1
ATOM 2438 C C . LEU B 1 124 ? 3.594 -5.117 9.664 1 98.62 124 LEU B C 1
ATOM 2440 O O . LEU B 1 124 ? 2.744 -4.484 10.297 1 98.62 124 LEU B O 1
ATOM 2444 N N . ALA B 1 125 ? 4.594 -5.719 10.188 1 98 125 ALA B N 1
ATOM 2445 C CA . ALA B 1 125 ? 4.785 -5.656 11.633 1 98 125 ALA B CA 1
ATOM 2446 C C . ALA B 1 125 ? 5.023 -4.223 12.094 1 98 125 ALA B C 1
ATOM 2448 O O . ALA B 1 125 ? 4.445 -3.779 13.086 1 98 125 ALA B O 1
ATOM 2449 N N . TRP B 1 126 ? 5.871 -3.539 11.43 1 98.56 126 TRP B N 1
ATOM 2450 C CA . TRP B 1 126 ? 6.172 -2.158 11.797 1 98.56 126 TRP B CA 1
ATOM 2451 C C . TRP B 1 126 ? 4.93 -1.281 11.672 1 98.56 126 TRP B C 1
ATOM 2453 O O . TRP B 1 126 ? 4.668 -0.433 12.523 1 98.56 126 TRP B O 1
ATOM 2463 N N . ILE B 1 127 ? 4.176 -1.486 10.617 1 98.75 127 ILE B N 1
ATOM 2464 C CA . ILE B 1 127 ? 2.938 -0.736 10.422 1 98.75 127 ILE B CA 1
ATOM 2465 C C . ILE B 1 127 ? 1.993 -0.987 11.594 1 98.75 127 ILE B C 1
ATOM 2467 O O . ILE B 1 127 ? 1.452 -0.044 12.18 1 98.75 127 ILE B O 1
ATOM 2471 N N . ASP B 1 128 ? 1.858 -2.178 11.953 1 98.31 128 ASP B N 1
ATOM 2472 C CA . ASP B 1 128 ? 0.917 -2.553 13.008 1 98.31 128 ASP B CA 1
ATOM 2473 C C . ASP B 1 128 ? 1.382 -2.039 14.367 1 98.31 128 ASP B C 1
ATOM 2475 O O . ASP B 1 128 ? 0.587 -1.492 15.133 1 98.31 128 ASP B O 1
ATOM 2479 N N . LEU B 1 129 ? 2.611 -2.156 14.602 1 98 129 LEU B N 1
ATOM 2480 C CA . LEU B 1 129 ? 3.133 -1.907 15.938 1 98 129 LEU B CA 1
ATOM 2481 C C . LEU B 1 129 ? 3.434 -0.425 16.141 1 98 129 LEU B C 1
ATOM 2483 O O . LEU B 1 129 ? 3.34 0.086 17.25 1 98 129 LEU B O 1
ATOM 2487 N N . HIS B 1 130 ? 3.793 0.235 15.078 1 98.5 130 HIS B N 1
ATOM 2488 C CA . HIS B 1 130 ? 4.324 1.579 15.266 1 98.5 130 HIS B CA 1
ATOM 2489 C C . HIS B 1 130 ? 3.506 2.609 14.492 1 98.5 130 HIS B C 1
ATOM 2491 O O . HIS B 1 130 ? 3.137 3.65 15.039 1 98.5 130 HIS B O 1
ATOM 2497 N N . LEU B 1 131 ? 3.188 2.342 13.266 1 98.75 131 LEU B N 1
ATOM 2498 C CA . LEU B 1 131 ? 2.51 3.334 12.438 1 98.75 131 LEU B CA 1
ATOM 2499 C C . LEU B 1 131 ? 1.037 3.443 12.82 1 98.75 131 LEU B C 1
ATOM 2501 O O . LEU B 1 131 ? 0.506 4.551 12.953 1 98.75 131 LEU B O 1
ATOM 2505 N N . ARG B 1 132 ? 0.371 2.34 12.984 1 98.69 132 ARG B N 1
ATOM 2506 C CA . ARG B 1 132 ? -1.064 2.295 13.242 1 98.69 132 ARG B CA 1
ATOM 2507 C C . ARG B 1 132 ? -1.417 3.066 14.516 1 98.69 132 ARG B C 1
ATOM 2509 O O . ARG B 1 132 ? -2.336 3.887 14.508 1 98.69 132 ARG B O 1
ATOM 2516 N N . PRO B 1 133 ? -0.731 2.861 15.617 1 98.56 133 PRO B N 1
ATOM 2517 C CA . PRO B 1 133 ? -1.054 3.621 16.828 1 98.56 133 PRO B CA 1
ATOM 2518 C C . PRO B 1 133 ? -0.905 5.129 16.625 1 98.56 133 PRO B C 1
ATOM 2520 O O . PRO B 1 133 ? -1.718 5.902 17.141 1 98.56 133 PRO B O 1
ATOM 2523 N N . ILE B 1 134 ? 0.102 5.531 15.945 1 98.75 134 ILE B N 1
ATOM 2524 C CA . ILE B 1 134 ? 0.336 6.945 15.68 1 98.75 134 ILE B CA 1
ATOM 2525 C C . ILE B 1 134 ? -0.812 7.508 14.844 1 98.75 134 ILE B C 1
ATOM 2527 O O . ILE B 1 134 ? -1.354 8.57 15.156 1 98.75 134 ILE B O 1
ATOM 2531 N N . ALA B 1 135 ? -1.152 6.828 13.789 1 98.75 135 ALA B N 1
ATOM 2532 C CA . ALA B 1 135 ? -2.236 7.25 12.906 1 98.75 135 ALA B CA 1
ATOM 2533 C C . ALA B 1 135 ? -3.553 7.363 13.664 1 98.75 135 ALA B C 1
ATOM 2535 O O . ALA B 1 135 ? -4.32 8.305 13.453 1 98.75 135 ALA B O 1
ATOM 2536 N N . THR B 1 136 ? -3.756 6.402 14.539 1 98.31 136 THR B N 1
ATOM 2537 C CA . THR B 1 136 ? -4.965 6.391 15.352 1 98.31 136 THR B CA 1
ATOM 2538 C C . THR B 1 136 ? -4.984 7.578 16.312 1 98.31 136 THR B C 1
ATOM 2540 O O . THR B 1 136 ? -5.984 8.289 16.406 1 98.31 136 THR B O 1
ATOM 2543 N N . GLU B 1 137 ? -3.947 7.785 16.969 1 98.25 137 GLU B N 1
ATOM 2544 C CA . GLU B 1 137 ? -3.844 8.883 17.922 1 98.25 137 GLU B CA 1
ATOM 2545 C C . GLU B 1 137 ? -4.098 10.227 17.25 1 98.25 137 GLU B C 1
ATOM 2547 O O . GLU B 1 137 ? -4.824 11.07 17.781 1 98.25 137 GLU B O 1
ATOM 2552 N N . LEU B 1 138 ? -3.518 10.406 16.094 1 98.31 138 LEU B N 1
ATOM 2553 C CA . LEU B 1 138 ? -3.588 11.688 15.398 1 98.31 138 LEU B CA 1
ATOM 2554 C C . LEU B 1 138 ? -4.852 11.773 14.547 1 98.31 138 LEU B C 1
ATOM 2556 O O . LEU B 1 138 ? -5.168 12.836 14.008 1 98.31 138 LEU B O 1
ATOM 2560 N N . ASP B 1 139 ? -5.543 10.633 14.406 1 97.94 139 ASP B N 1
ATOM 2561 C CA . ASP B 1 139 ? -6.684 10.516 13.508 1 97.94 139 ASP B CA 1
ATOM 2562 C C . ASP B 1 139 ? -6.34 11.031 12.109 1 97.94 139 ASP B C 1
ATOM 2564 O O . ASP B 1 139 ? -7.055 11.883 11.562 1 97.94 139 ASP B O 1
ATOM 2568 N N . HIS B 1 140 ? -5.34 10.625 11.617 1 98.75 140 HIS B N 1
ATOM 2569 C CA . HIS B 1 140 ? -4.809 10.945 10.297 1 98.75 140 HIS B CA 1
ATOM 2570 C C . HIS B 1 140 ? -3.969 9.797 9.75 1 98.75 140 HIS B C 1
ATOM 2572 O O . HIS B 1 140 ? -3.068 9.297 10.438 1 98.75 140 HIS B O 1
ATOM 2578 N N . HIS B 1 141 ? -4.355 9.32 8.594 1 98.88 141 HIS B N 1
ATOM 2579 C CA . HIS B 1 141 ? -3.812 8.062 8.102 1 98.88 141 HIS B CA 1
ATOM 2580 C C . HIS B 1 141 ? -3.045 8.266 6.801 1 98.88 141 HIS B C 1
ATOM 2582 O O . HIS B 1 141 ? -3.545 8.906 5.875 1 98.88 141 HIS B O 1
ATOM 2588 N N . PRO B 1 142 ? -1.871 7.77 6.664 1 98.88 142 PRO B N 1
ATOM 2589 C CA . PRO B 1 142 ? -1.109 7.859 5.418 1 98.88 142 PRO B CA 1
ATOM 2590 C C . PRO B 1 142 ? -1.623 6.906 4.34 1 98.88 142 PRO B C 1
ATOM 2592 O O . PRO B 1 142 ? -2.283 5.914 4.652 1 98.88 142 PRO B O 1
ATOM 2595 N N . ASP B 1 143 ? -1.37 7.281 3.125 1 98.69 143 ASP B N 1
ATOM 2596 C CA . ASP B 1 143 ? -1.37 6.262 2.08 1 98.69 143 ASP B CA 1
ATOM 2597 C C . ASP B 1 143 ? -0.153 5.348 2.207 1 98.69 143 ASP B C 1
ATOM 2599 O O . ASP B 1 143 ? 0.954 5.812 2.482 1 98.69 143 ASP B O 1
ATOM 2603 N N . VAL B 1 144 ? -0.31 4.055 1.935 1 98.88 144 VAL B N 1
ATOM 2604 C CA . VAL B 1 144 ? 0.738 3.053 2.105 1 98.88 144 VAL B CA 1
ATOM 2605 C C . VAL B 1 144 ? 0.904 2.252 0.815 1 98.88 144 VAL B C 1
ATOM 2607 O O . VAL B 1 144 ? -0.081 1.799 0.228 1 98.88 144 VAL B O 1
ATOM 2610 N N . SER B 1 145 ? 2.105 2.127 0.405 1 98.5 145 SER B N 1
ATOM 2611 C CA . SER B 1 145 ? 2.428 1.265 -0.727 1 98.5 145 SER B CA 1
ATOM 2612 C C . SER B 1 145 ? 3.568 0.31 -0.388 1 98.5 145 SER B C 1
ATOM 2614 O O . SER B 1 145 ? 4.664 0.747 -0.029 1 98.5 145 SER B O 1
ATOM 2616 N N . ILE B 1 146 ? 3.26 -0.922 -0.434 1 98.69 146 ILE B N 1
ATOM 2617 C CA . ILE B 1 146 ? 4.277 -1.964 -0.334 1 98.69 146 ILE B CA 1
ATOM 2618 C C . ILE B 1 146 ? 4.477 -2.621 -1.697 1 98.69 146 ILE B C 1
ATOM 2620 O O . ILE B 1 146 ? 3.539 -3.195 -2.26 1 98.69 146 ILE B O 1
ATOM 2624 N N . THR B 1 147 ? 5.688 -2.516 -2.195 1 97.5 147 THR B N 1
ATOM 2625 C CA . THR B 1 147 ? 5.969 -3.035 -3.529 1 97.5 147 THR B CA 1
ATOM 2626 C C . THR B 1 147 ? 7.266 -3.838 -3.537 1 97.5 147 THR B C 1
ATOM 2628 O O . THR B 1 147 ? 8.109 -3.674 -2.652 1 97.5 147 THR B O 1
ATOM 2631 N N . ASN B 1 148 ? 7.312 -4.754 -4.527 1 96.62 148 ASN B N 1
ATOM 2632 C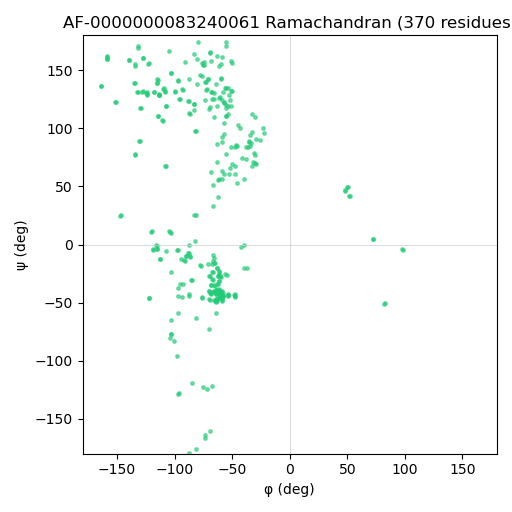 CA . ASN B 1 148 ? 8.547 -5.504 -4.738 1 96.62 148 ASN B CA 1
ATOM 2633 C C . ASN B 1 148 ? 9.039 -6.141 -3.445 1 96.62 148 ASN B C 1
ATOM 2635 O O . ASN B 1 148 ? 10.203 -5.977 -3.072 1 96.62 148 ASN B O 1
ATOM 2639 N N . PHE B 1 149 ? 8.141 -6.676 -2.682 1 97.19 149 PHE B N 1
ATOM 2640 C CA . PHE B 1 149 ? 8.359 -7.496 -1.496 1 97.19 149 PHE B CA 1
ATOM 2641 C C . PHE B 1 149 ? 8.617 -6.621 -0.275 1 97.19 149 PHE B C 1
ATOM 2643 O O . PHE B 1 149 ? 7.863 -6.664 0.699 1 97.19 149 PHE B O 1
ATOM 2650 N N . ASN B 1 150 ? 9.508 -5.703 -0.38 1 97.62 150 ASN B N 1
ATOM 2651 C CA . ASN B 1 150 ? 9.82 -4.996 0.858 1 97.62 150 ASN B CA 1
ATOM 2652 C C . ASN B 1 150 ? 10.172 -3.535 0.594 1 97.62 150 ASN B C 1
ATOM 2654 O O . ASN B 1 150 ? 10.984 -2.951 1.316 1 97.62 150 ASN B O 1
ATOM 2658 N N . GLN B 1 151 ? 9.734 -2.977 -0.431 1 97.88 151 GLN B N 1
ATOM 2659 C CA . GLN B 1 151 ? 9.781 -1.53 -0.629 1 97.88 151 GLN B CA 1
ATOM 2660 C C . GLN B 1 151 ? 8.531 -0.86 -0.054 1 97.88 151 GLN B C 1
ATOM 2662 O O . GLN B 1 151 ? 7.41 -1.188 -0.441 1 97.88 151 GLN B O 1
ATOM 2667 N N . LEU B 1 152 ? 8.727 0.096 0.866 1 98.56 152 LEU B N 1
ATOM 2668 C CA . LEU B 1 152 ? 7.621 0.816 1.489 1 98.56 152 LEU B CA 1
ATOM 2669 C C . LEU B 1 152 ? 7.629 2.283 1.075 1 98.56 152 LEU B C 1
ATOM 2671 O O . LEU B 1 152 ? 8.68 2.93 1.08 1 98.56 152 LEU B O 1
ATOM 2675 N N . THR B 1 153 ? 6.539 2.777 0.626 1 98.5 153 THR B N 1
ATOM 2676 C CA . THR B 1 153 ? 6.34 4.199 0.373 1 98.5 153 THR B CA 1
ATOM 2677 C C . THR B 1 153 ? 5.129 4.723 1.143 1 98.5 153 THR B C 1
ATOM 2679 O O . THR B 1 153 ? 4.055 4.117 1.107 1 98.5 153 THR B O 1
ATOM 2682 N N . LEU B 1 154 ? 5.344 5.781 1.855 1 98.81 154 LEU B N 1
ATOM 2683 C CA . LEU B 1 154 ? 4.273 6.488 2.551 1 98.81 154 LEU B CA 1
ATOM 2684 C C . LEU B 1 154 ? 3.992 7.832 1.889 1 98.81 154 LEU B C 1
ATOM 2686 O O . LEU B 1 154 ? 4.922 8.555 1.519 1 98.81 154 LEU B O 1
ATOM 2690 N N . THR B 1 155 ? 2.746 8.125 1.697 1 98.75 155 THR B N 1
ATOM 2691 C CA . THR B 1 155 ? 2.326 9.398 1.139 1 98.75 155 THR B CA 1
ATOM 2692 C C . THR B 1 155 ? 1.33 10.094 2.064 1 98.75 155 THR B C 1
ATOM 2694 O O . THR B 1 155 ? 0.393 9.469 2.561 1 98.75 155 THR B O 1
ATOM 2697 N N . LEU B 1 156 ? 1.593 11.328 2.33 1 98.75 156 LEU B N 1
ATOM 2698 C CA . LEU B 1 156 ? 0.75 12.117 3.221 1 98.75 156 LEU B CA 1
ATOM 2699 C C . LEU B 1 156 ? 0.045 13.234 2.455 1 98.75 156 LEU B C 1
ATOM 2701 O O . LEU B 1 156 ? 0.68 13.969 1.7 1 98.75 156 LEU B O 1
ATOM 2705 N N . LEU B 1 157 ? -1.203 13.281 2.635 1 98.19 157 LEU B N 1
ATOM 2706 C CA . LEU B 1 157 ? -2.117 14.234 2.014 1 98.19 157 LEU B CA 1
ATOM 2707 C C . LEU B 1 157 ? -3.459 14.25 2.738 1 98.19 157 LEU B C 1
ATOM 2709 O O . LEU B 1 157 ? -3.965 13.195 3.141 1 98.19 157 LEU B O 1
ATOM 2713 N N . THR B 1 158 ? -3.957 15.398 2.955 1 97.81 158 THR B N 1
ATOM 2714 C CA . THR B 1 158 ? -5.352 15.469 3.385 1 97.81 158 THR B CA 1
ATOM 2715 C C . THR B 1 158 ? -6.289 15.352 2.188 1 97.81 158 THR B C 1
ATOM 2717 O O . THR B 1 158 ? -6.602 16.359 1.537 1 97.81 158 THR B O 1
ATOM 2720 N N . HIS B 1 159 ? -6.75 14.234 1.977 1 96.25 159 HIS B N 1
ATOM 2721 C CA . HIS B 1 159 ? -7.484 13.891 0.765 1 96.25 159 HIS B CA 1
ATOM 2722 C C . HIS B 1 159 ? -8.773 14.703 0.652 1 96.25 159 HIS B C 1
ATOM 2724 O O . HIS B 1 159 ? -9.148 15.133 -0.442 1 96.25 159 HIS B O 1
ATOM 2730 N N . SER B 1 160 ? -9.453 14.898 1.785 1 95.25 160 SER B N 1
ATOM 2731 C CA . SER B 1 160 ? -10.742 15.586 1.768 1 95.25 160 SER B CA 1
ATOM 2732 C C . SER B 1 160 ? -10.586 17.031 1.297 1 95.25 160 SER B C 1
ATOM 2734 O O . SER B 1 160 ? -11.562 17.656 0.863 1 95.25 160 SER B O 1
ATOM 2736 N N . LEU B 1 161 ? -9.375 17.562 1.376 1 96.12 161 LEU B N 1
ATOM 2737 C CA . LEU B 1 161 ? -9.125 18.953 1 1 96.12 161 LEU B CA 1
ATOM 2738 C C . LEU B 1 161 ? -8.195 19.031 -0.21 1 96.12 161 LEU B C 1
ATOM 2740 O O . LEU B 1 161 ? -7.895 20.125 -0.693 1 96.12 161 LEU B O 1
ATOM 2744 N N . ASN B 1 162 ? -7.723 17.906 -0.64 1 95.81 162 ASN B N 1
ATOM 2745 C CA . ASN B 1 162 ? -6.762 17.828 -1.734 1 95.81 162 ASN B CA 1
ATOM 2746 C C . ASN B 1 162 ? -5.609 18.812 -1.541 1 95.81 162 ASN B C 1
ATOM 2748 O O . ASN B 1 162 ? -5.254 19.547 -2.463 1 95.81 162 ASN B O 1
ATOM 2752 N N . ALA B 1 163 ? -5.098 18.812 -0.339 1 96.81 163 ALA B N 1
ATOM 2753 C CA . ALA B 1 163 ? -4 19.688 0.059 1 96.81 163 ALA B CA 1
ATOM 2754 C C . ALA B 1 163 ? -3.27 19.141 1.278 1 96.81 163 ALA B C 1
ATOM 2756 O O . ALA B 1 163 ? -3.803 18.281 1.992 1 96.81 163 ALA B O 1
ATOM 2757 N N . LEU B 1 164 ? -2.07 19.625 1.407 1 98.25 164 LEU B N 1
ATOM 2758 C CA . LEU B 1 164 ? -1.399 19.391 2.68 1 98.25 164 LEU B CA 1
ATOM 2759 C C . LEU B 1 164 ? -1.933 20.312 3.762 1 98.25 164 LEU B C 1
ATOM 2761 O O . LEU B 1 164 ? -2.305 21.453 3.479 1 98.25 164 LEU B O 1
ATOM 2765 N N . THR B 1 165 ? -2.012 19.859 4.973 1 97.94 165 THR B N 1
ATOM 2766 C CA . THR B 1 165 ? -2.377 20.609 6.176 1 97.94 165 THR B CA 1
ATOM 2767 C C . THR B 1 165 ? -1.37 20.344 7.293 1 97.94 165 THR B C 1
ATOM 2769 O O . THR B 1 165 ? -0.494 19.484 7.16 1 97.94 165 THR B O 1
ATOM 2772 N N . PRO B 1 166 ? -1.445 21.062 8.336 1 97.5 166 PRO B N 1
ATOM 2773 C CA . PRO B 1 166 ? -0.544 20.812 9.461 1 97.5 166 PRO B CA 1
ATOM 2774 C C . PRO B 1 166 ? -0.625 19.375 9.969 1 97.5 166 PRO B C 1
ATOM 2776 O O . PRO B 1 166 ? 0.352 18.844 10.508 1 97.5 166 PRO B O 1
ATOM 2779 N N . ARG B 1 167 ? -1.744 18.688 9.773 1 98.19 167 ARG B N 1
ATOM 2780 C CA . ARG B 1 167 ? -1.891 17.312 10.195 1 98.19 167 ARG B CA 1
ATOM 2781 C C . ARG B 1 167 ? -0.903 16.406 9.469 1 98.19 167 ARG B C 1
ATOM 2783 O O . ARG B 1 167 ? -0.405 15.43 10.039 1 98.19 167 ARG B O 1
ATOM 2790 N N . ASP B 1 168 ? -0.635 16.734 8.273 1 98.69 168 ASP B N 1
ATOM 2791 C CA . ASP B 1 168 ? 0.295 15.938 7.477 1 98.69 168 ASP B CA 1
ATOM 2792 C C . ASP B 1 168 ? 1.726 16.094 7.988 1 98.69 168 ASP B C 1
ATOM 2794 O O . ASP B 1 168 ? 2.471 15.109 8.062 1 98.69 168 ASP B O 1
ATOM 2798 N N . PHE B 1 169 ? 2.062 17.312 8.352 1 98.62 169 PHE B N 1
ATOM 2799 C CA . PHE B 1 169 ? 3.398 17.547 8.883 1 98.62 169 PHE B CA 1
ATOM 2800 C C . PHE B 1 169 ? 3.576 16.875 10.234 1 98.62 169 PHE B C 1
ATOM 2802 O O . PHE B 1 169 ? 4.625 16.297 10.516 1 98.62 169 PHE B O 1
ATOM 2809 N N . ARG B 1 170 ? 2.539 16.969 11.047 1 98.31 170 ARG B N 1
ATOM 2810 C CA . ARG B 1 170 ? 2.6 16.344 12.359 1 98.31 170 ARG B CA 1
ATOM 2811 C C . ARG B 1 170 ? 2.762 14.836 12.234 1 98.31 170 ARG B C 1
ATOM 2813 O O . ARG B 1 170 ? 3.557 14.227 12.961 1 98.31 170 ARG B O 1
ATOM 2820 N N . LEU B 1 171 ? 2.061 14.227 11.32 1 98.81 171 LEU B N 1
ATOM 2821 C CA . LEU B 1 171 ? 2.178 12.789 11.094 1 98.81 171 LEU B CA 1
ATOM 2822 C C . LEU B 1 171 ? 3.576 12.43 10.602 1 98.81 171 LEU B C 1
ATOM 2824 O O . LEU B 1 171 ? 4.168 11.445 11.062 1 98.81 171 LEU B O 1
ATOM 2828 N N . ALA B 1 172 ? 4.07 13.219 9.727 1 98.81 172 ALA B N 1
ATOM 2829 C CA . ALA B 1 172 ? 5.414 12.984 9.203 1 98.81 172 ALA B CA 1
ATOM 2830 C C . ALA B 1 172 ? 6.445 12.984 10.328 1 98.81 172 ALA B C 1
ATOM 2832 O O . ALA B 1 172 ? 7.312 12.109 10.391 1 98.81 172 ALA B O 1
ATOM 2833 N N . LEU B 1 173 ? 6.309 13.977 11.164 1 98.56 173 LEU B N 1
ATOM 2834 C CA . LEU B 1 173 ? 7.234 14.102 12.289 1 98.56 173 LEU B CA 1
ATOM 2835 C C . LEU B 1 173 ? 7.156 12.875 13.188 1 98.56 173 LEU B C 1
ATOM 2837 O O . LEU B 1 173 ? 8.18 12.344 13.617 1 98.56 173 LEU B O 1
ATOM 2841 N N . ARG B 1 174 ? 5.941 12.477 13.453 1 98.69 174 ARG B N 1
ATOM 2842 C CA . ARG B 1 174 ? 5.754 11.32 14.32 1 98.69 174 ARG B CA 1
ATOM 2843 C C . ARG B 1 174 ? 6.293 10.047 13.672 1 98.69 174 ARG B C 1
ATOM 2845 O O . ARG B 1 174 ? 6.891 9.203 14.336 1 98.69 174 ARG B O 1
ATOM 2852 N N . ILE B 1 175 ? 6.098 9.844 12.383 1 98.56 175 ILE B N 1
ATOM 2853 C CA . ILE B 1 175 ? 6.609 8.695 11.648 1 98.56 175 ILE B CA 1
ATOM 2854 C C . ILE B 1 175 ? 8.133 8.656 11.742 1 98.56 175 ILE B C 1
ATOM 2856 O O . ILE B 1 175 ? 8.727 7.602 11.984 1 98.56 175 ILE B O 1
ATOM 2860 N N . ASP B 1 176 ? 8.742 9.773 11.617 1 97.5 176 ASP B N 1
ATOM 2861 C CA . ASP B 1 176 ? 10.203 9.859 11.648 1 97.5 176 ASP B CA 1
ATOM 2862 C C . ASP B 1 176 ? 10.75 9.352 12.984 1 97.5 176 ASP B C 1
ATOM 2864 O O . ASP B 1 176 ? 11.859 8.828 13.047 1 97.5 176 ASP B O 1
ATOM 2868 N N . GLN B 1 177 ? 9.977 9.445 13.984 1 97.06 177 GLN B N 1
ATOM 2869 C CA . GLN B 1 177 ? 10.422 9.055 15.32 1 97.06 177 GLN B CA 1
ATOM 2870 C C . GLN B 1 177 ? 10.422 7.539 15.484 1 97.06 177 GLN B C 1
ATOM 2872 O O . GLN B 1 177 ? 11.07 7.008 16.391 1 97.06 177 GLN B O 1
ATOM 2877 N N . VAL B 1 178 ? 9.719 6.867 14.625 1 97.31 178 VAL B N 1
ATOM 2878 C CA . VAL B 1 178 ? 9.531 5.449 14.898 1 97.31 178 VAL B CA 1
ATOM 2879 C C . VAL B 1 178 ? 10.141 4.617 13.773 1 97.31 178 VAL B C 1
ATOM 2881 O O . VAL B 1 178 ? 10.117 3.385 13.82 1 97.31 178 VAL B O 1
ATOM 2884 N N . VAL B 1 179 ? 10.625 5.195 12.734 1 94.94 179 VAL B N 1
ATOM 2885 C CA . VAL B 1 179 ? 11.32 4.457 11.688 1 94.94 179 VAL B CA 1
ATOM 2886 C C . VAL B 1 179 ? 12.625 3.881 12.242 1 94.94 179 VAL B C 1
ATOM 2888 O O . VAL B 1 179 ? 13.422 4.602 12.844 1 94.94 179 VAL B O 1
ATOM 2891 N N . PRO B 1 180 ? 12.766 2.564 12.078 1 90.12 180 PRO B N 1
ATOM 2892 C CA . PRO B 1 180 ? 14.031 1.985 12.555 1 90.12 180 PRO B CA 1
ATOM 2893 C C . PRO B 1 180 ? 15.25 2.582 11.867 1 90.12 180 PRO B C 1
ATOM 2895 O O . PRO B 1 180 ? 15.18 2.949 10.688 1 90.12 180 PRO B O 1
ATOM 2898 N N . LYS B 1 181 ? 16.234 2.713 12.695 1 82.19 181 LYS B N 1
ATOM 2899 C CA . LYS B 1 181 ? 17.5 3.141 12.086 1 82.19 181 LYS B CA 1
ATOM 2900 C C . LYS B 1 181 ? 18.062 2.059 11.18 1 82.19 181 LYS B C 1
ATOM 2902 O O . LYS B 1 181 ? 17.875 0.866 11.43 1 82.19 181 LYS B O 1
ATOM 2907 N N . ASN B 1 182 ? 18.438 2.447 9.984 1 73 182 ASN B N 1
ATOM 2908 C CA . ASN B 1 182 ? 19.047 1.472 9.086 1 73 182 ASN B CA 1
ATOM 2909 C C . ASN B 1 182 ? 20.266 0.798 9.727 1 73 182 ASN B C 1
ATOM 2911 O O . ASN B 1 182 ? 21.141 1.473 10.266 1 73 182 ASN B O 1
ATOM 2915 N N . PRO B 1 183 ? 20.094 -0.493 10.031 1 58.53 183 PRO B N 1
ATOM 2916 C CA . PRO B 1 183 ? 21.234 -1.152 10.648 1 58.53 183 PRO B CA 1
ATOM 2917 C C . PRO B 1 183 ? 22.547 -0.881 9.906 1 58.53 183 PRO B C 1
ATOM 2919 O O . PRO B 1 183 ? 23.609 -0.873 10.516 1 58.53 183 PRO B O 1
ATOM 2922 N N . ASN B 1 184 ? 22.578 -0.958 8.5 1 54 184 ASN B N 1
ATOM 2923 C CA . ASN B 1 184 ? 23.828 -0.764 7.781 1 54 184 ASN B CA 1
ATOM 2924 C C . ASN B 1 184 ? 23.859 0.579 7.059 1 54 184 ASN B C 1
ATOM 2926 O O . ASN B 1 184 ? 23.469 0.671 5.895 1 54 184 ASN B O 1
ATOM 2930 N N . PRO B 1 185 ? 23.891 1.6 7.77 1 50.25 185 PRO B N 1
ATOM 2931 C CA . PRO B 1 185 ? 23.875 2.902 7.098 1 50.25 185 PRO B CA 1
ATOM 2932 C C . PRO B 1 185 ? 24.875 2.977 5.941 1 50.25 185 PRO B C 1
ATOM 2934 O O . PRO B 1 185 ? 24.719 3.803 5.039 1 50.25 185 PRO B O 1
ATOM 2937 N N . ASP B 1 186 ? 26.031 2.531 6.152 1 44.88 186 ASP B N 1
ATOM 2938 C CA . ASP B 1 186 ? 27.156 2.736 5.242 1 44.88 186 ASP B CA 1
ATOM 2939 C C . ASP B 1 186 ? 26.938 2.006 3.92 1 44.88 186 ASP B C 1
ATOM 2941 O O . ASP B 1 186 ? 27.781 2.037 3.033 1 44.88 186 ASP B O 1
ATOM 2945 N N . HIS B 1 187 ? 26 1.121 3.865 1 38.09 187 HIS B N 1
ATOM 2946 C CA . HIS B 1 187 ? 25.984 0.798 2.441 1 38.09 187 HIS B CA 1
ATOM 2947 C C . HIS B 1 187 ? 25.031 1.707 1.679 1 38.09 187 HIS B C 1
ATOM 2949 O O . HIS B 1 187 ? 23.969 2.074 2.195 1 38.09 187 HIS B O 1
#

Secondary structure (DSSP, 8-state):
----------------------------------------------------------TTS--PPPP-B-SHHHHHHHHHH-TTTGGGGGTT-EEEE-SS-TT-EEEEEEE-TTSS--SHHHHHHHIIIIIHHHHHHHT---EEEEETTTEEEEEE-BGGGTBB-HHHHHHHHHHHHHSPP-S-TT-/----------------------------------------------------------TTS--PPPP-B-SHHHHHHHHHH-TTTGGGGGTT-EEEE-SS-TT-EEEEEEE-TTSS--SHHHHHHHIIIIIHHHHHHHT---EEEEETTTEEEEEE-BGGGTBB-HHHHHHHHHHHHHSPP-S-TT-

Organism: NCBI:txid56615

Sequence (374 aa):
MLRSLMMRSLRMTSGLDQRVGTRVAEGSVMTVREYTTSSSSSGRVGEACREESARILEPGRSTKVPRLYTTRESVEEALRSDQRYSSLASSGWQIISLPLLPHVVALQKSFPPRQPFGSWDAILAWIDLHLRPIATELDHHPDVSITNFNQLTLTLLTHSLNALTPRDFRLALRIDQVVPKNPNPDHMLRSLMMRSLRMTSGLDQRVGTRVAEGSVMTVREYTTSSSSSGRVGEACREESARILEPGRSTKVPRLYTTRESVEEALRSDQRYSSLASSGWQIISLPLLPHVVALQKSFPPRQPFGSWDAILAWIDLHLRPIATELDHHPDVSITNFNQLTLTLLTHSLNALTPRDFRLALRIDQVVPKNPNPDH

Foldseek 3Di:
DDDDDDPDDDDDDDDDDDDPDDDDDDDDDPDPDPPDPDDPPPPPPPPPPVPPPPPPPPVPPPPDDFDFDQDPVSVVCCCVVPPLQVVVVPLQWDWAADPVGRSFIKTKHKADDVRPAPFLVSVVVLCVPQVVVLCVVLVAHWDWDAPPTHIIMTIHDDPVVSGDGVSRSVSSVSVSVRRDHRPCPPD/DDDDDDDDDDDDDDDDDDDDDDDDPDPDDPDPPDPPPDDPPPPPPPPPPVPPPPPPPPVPPPPDDFDFDQDPVSVVCCCVVPPLQVVVVPLQWDWAADPVGRSFIKTKHKADDVRPAPFLVSVVVLCVPQVVVLCVVLVAHWDWDDPPTHIIMTIHDDPVVSGDGVSRSVSSVSVSVRRDHRPCPPD

pLDDT: mean 70.33, std 34.52, range [14.86, 98.94]

InterPro domains:
  IPR001533 Pterin 4 alpha carbinolamine dehydratase [PF01329] (117-178)
  IPR036428 Pterin 4 alpha carbinolamine dehydratase superfamily [G3DSA:3.30.1360.20] (71-180)
  IPR036428 Pterin 4 alpha carbinolamine dehydratase superfamily [SSF55248] (131-179)